Protein AF-A0A916R436-F1 (afdb_monomer_lite)

Sequence (309 aa):
MVKPLFDSDDLGLVVFSPDAARSRLIGSLEREIASLTGCVPVLRRWFCHTPASIEAFYRVSIPNNTPHWHLVSALFNSGPSLAVIWRGEDAISKLGAVKGSSHPAEAKSTSIRSRYWCDNPVMNLIHVSDDRETAINEIGIIQTCAGELEINDQLLECLPEDHTITISRVEHSGVLVFLRVVQYLVESYTNIRLEKIELPESGSAKLSQSIARTKLEEYADAYQDVSACIQLFLEGSSDTISHLESLVPLTAWDKLAVSCGVVARRQWNRSSLWETIESIRSILLAEHQWIFSGSAALQYMVLNVSRMI

Radius of gyration: 21.93 Å; chains: 1; bounding box: 47×61×53 Å

Secondary structure (DSSP, 8-state):
--PPS-SSTTEEEEEE-HHHHHTT-HHHHHHHHHHHH--EEEEEEEE---HHHHHHHTTTTSTTT-TTHHHHHHHHTSS-EEEEEEESTTHHHHHHHHH--SSGGGS-TTSHHHHS---SSSS-SEEE-SSHHHHHHHHHHHHHHH------SPPPPPPPP-TT--TT---S-HHHHHHHHHHHHHHHHH--PPPPPPPPTT--HHHHHHHHHHHHHHHHHH-HHHHHHHHHHHHT-TTHHHHHHHHSPPPHHHHHHHHHHHHHHHHHHHHHHHHHHHHHHHHHHHHTTT--S--HHHHHHHHHHHHH-

Foldseek 3Di:
DFDPDPPDLFKWKKKFFVLCVQLVCQLVVQVLLCVQQVKFWQDKFKWADDLVLQCQLCVVVVVVDPPPVVLLSLRSNVGIMMMTMIGGVNSLVRSVLQQADLALLRGDCNHQQFQAQAHFNRLSGMDIQNDDVSRSSNQVSRCVTGPDTGGDVDTDDRDHGPPVNDPLRNLSALLSLVLVLLQVLCCVVPVDRDDDQDDDPRNGNLRRVVSSLVSLVVCLVVPVVCVVLSVCLLQLHPCNLVVSCVRDPDDSSNSSSNNRSSNSNVVVVVSVVVVVVVVVVVVCCVVPPPDDPDDVVVVVVVVVVVVVD

Structure (mmCIF, N/CA/C/O backbone):
data_AF-A0A916R436-F1
#
_entry.id   AF-A0A916R436-F1
#
loop_
_atom_site.group_PDB
_atom_site.id
_atom_site.type_symbol
_atom_site.label_atom_id
_atom_site.label_alt_id
_atom_site.label_comp_id
_atom_site.label_asym_id
_atom_site.label_entity_id
_atom_site.label_seq_id
_atom_site.pdbx_PDB_ins_code
_atom_site.Cartn_x
_atom_site.Cartn_y
_atom_site.Cartn_z
_atom_site.occupancy
_atom_site.B_iso_or_equiv
_atom_site.auth_seq_id
_atom_site.auth_comp_id
_atom_site.auth_asym_id
_atom_site.auth_atom_id
_atom_site.pdbx_PDB_model_num
ATOM 1 N N . MET A 1 1 ? 22.342 -12.123 -28.598 1.00 35.62 1 MET A N 1
ATOM 2 C CA . MET A 1 1 ? 23.321 -11.160 -28.057 1.00 35.62 1 MET A CA 1
ATOM 3 C C . MET A 1 1 ? 22.562 -10.375 -27.005 1.00 35.62 1 MET A C 1
ATOM 5 O O . MET A 1 1 ? 21.596 -9.724 -27.380 1.00 35.62 1 MET A O 1
ATOM 9 N N . VAL A 1 2 ? 22.875 -10.556 -25.720 1.00 40.47 2 VAL A N 1
ATOM 10 C CA . VAL A 1 2 ? 22.226 -9.807 -24.631 1.00 40.47 2 VAL A CA 1
ATOM 11 C C . VAL A 1 2 ? 22.626 -8.343 -24.819 1.00 40.47 2 VAL A C 1
ATOM 13 O O . VAL A 1 2 ? 23.815 -8.030 -24.770 1.00 40.47 2 VAL A O 1
ATOM 16 N N . LYS A 1 3 ? 21.674 -7.472 -25.168 1.00 49.25 3 LYS A N 1
ATOM 17 C CA . LYS A 1 3 ? 21.934 -6.028 -25.216 1.00 49.25 3 LYS A CA 1
ATOM 18 C C . LYS A 1 3 ? 22.132 -5.526 -23.783 1.00 49.25 3 LYS A C 1
ATOM 20 O O . LYS A 1 3 ? 21.446 -6.035 -22.892 1.00 49.25 3 LYS A O 1
ATOM 25 N N . PRO A 1 4 ? 23.017 -4.546 -23.548 1.00 58.75 4 PRO A N 1
ATOM 26 C CA . PRO A 1 4 ? 23.024 -3.830 -22.285 1.00 58.75 4 PRO A CA 1
ATOM 27 C C . PRO A 1 4 ? 21.605 -3.342 -21.965 1.00 58.75 4 PRO A C 1
ATOM 29 O O . PRO A 1 4 ? 20.895 -2.794 -22.812 1.00 58.75 4 PRO A O 1
ATOM 32 N N . LEU A 1 5 ? 21.161 -3.604 -20.739 1.00 63.66 5 LEU A N 1
ATOM 33 C CA . LEU A 1 5 ? 19.929 -3.036 -20.211 1.00 63.66 5 LEU A CA 1
ATOM 34 C C . LEU A 1 5 ? 20.053 -1.506 -20.238 1.00 63.66 5 LEU A C 1
ATOM 36 O O . LEU A 1 5 ? 21.032 -0.969 -19.731 1.00 63.66 5 LEU A O 1
ATOM 40 N N . PHE A 1 6 ? 19.044 -0.830 -20.799 1.00 68.81 6 PHE A N 1
ATOM 41 C CA . PHE A 1 6 ? 18.972 0.632 -20.927 1.00 68.81 6 PHE A CA 1
ATOM 42 C C . PHE A 1 6 ? 20.085 1.220 -21.807 1.00 68.81 6 PHE A C 1
ATOM 44 O O . PHE A 1 6 ? 20.935 1.957 -21.313 1.00 68.81 6 PHE A O 1
ATOM 51 N N . ASP A 1 7 ? 20.044 0.951 -23.118 1.00 66.00 7 ASP A N 1
ATOM 52 C CA . ASP A 1 7 ? 20.822 1.669 -24.150 1.00 66.00 7 ASP A CA 1
ATOM 53 C C . ASP A 1 7 ? 20.097 2.925 -24.688 1.00 66.00 7 ASP A C 1
ATOM 55 O O . ASP A 1 7 ? 20.732 3.831 -25.234 1.00 66.00 7 ASP A O 1
ATOM 59 N N . SER A 1 8 ? 18.799 3.059 -24.415 1.00 69.62 8 SER A N 1
ATOM 60 C CA . SER A 1 8 ? 17.943 4.194 -24.781 1.00 69.62 8 SER A CA 1
ATOM 61 C C . SER A 1 8 ? 17.001 4.580 -23.634 1.00 69.62 8 SER A C 1
ATOM 63 O O . SER A 1 8 ? 16.829 3.823 -22.679 1.00 69.62 8 SER A O 1
ATOM 65 N N . ASP A 1 9 ? 16.381 5.759 -23.728 1.00 76.06 9 ASP A N 1
ATOM 66 C CA . ASP A 1 9 ? 15.411 6.269 -22.736 1.00 76.06 9 ASP A CA 1
ATOM 67 C C . ASP A 1 9 ? 14.010 5.652 -22.906 1.00 76.06 9 ASP A C 1
ATOM 69 O O . ASP A 1 9 ? 13.006 6.146 -22.390 1.00 76.06 9 ASP A O 1
ATOM 73 N N . ASP A 1 10 ? 13.943 4.549 -23.650 1.00 90.00 10 ASP A N 1
ATOM 74 C CA . ASP A 1 10 ? 12.724 3.812 -23.930 1.00 90.00 10 ASP A CA 1
ATOM 75 C C . ASP A 1 10 ? 12.419 2.741 -22.880 1.00 90.00 10 ASP A C 1
ATOM 77 O O . ASP A 1 10 ? 11.401 2.071 -23.001 1.00 90.00 10 ASP A O 1
ATOM 81 N N . LEU A 1 11 ? 13.284 2.544 -21.881 1.00 93.25 11 LEU A N 1
ATOM 82 C CA . LEU A 1 11 ? 13.091 1.569 -20.811 1.00 93.25 11 LEU A CA 1
ATOM 83 C C . LEU A 1 11 ? 12.857 2.243 -19.460 1.00 93.25 11 LEU A C 1
ATOM 85 O O . LEU A 1 11 ? 13.381 3.318 -19.183 1.00 93.25 11 LEU A O 1
ATOM 89 N N . GLY A 1 12 ? 12.088 1.581 -18.599 1.00 95.12 12 GLY A N 1
ATOM 90 C CA . GLY A 1 12 ? 11.870 1.980 -17.211 1.00 95.12 12 GLY A CA 1
ATOM 91 C C . GLY A 1 12 ? 11.665 0.771 -16.304 1.00 95.12 12 GLY A C 1
ATOM 92 O O . GLY A 1 12 ? 11.183 -0.272 -16.747 1.00 95.12 12 GLY A O 1
ATOM 93 N N . LEU A 1 13 ? 12.037 0.898 -15.031 1.00 96.38 13 LEU A N 1
ATOM 94 C CA . LEU A 1 13 ? 11.812 -0.129 -14.015 1.00 96.38 13 LEU A CA 1
ATOM 95 C C . LEU A 1 13 ? 10.644 0.290 -13.116 1.00 96.38 13 LEU A C 1
ATOM 97 O O . LEU A 1 13 ? 10.632 1.383 -12.550 1.00 96.38 13 LEU A O 1
ATOM 101 N N . VAL A 1 14 ? 9.690 -0.625 -12.951 1.00 98.12 14 VAL A N 1
ATOM 102 C CA . VAL A 1 14 ? 8.675 -0.574 -11.896 1.00 98.12 14 VAL A CA 1
ATOM 103 C C . VAL A 1 14 ? 8.855 -1.799 -11.015 1.00 98.12 14 VAL A C 1
ATOM 105 O O . VAL A 1 14 ? 8.925 -2.923 -11.513 1.00 98.12 14 VAL A O 1
ATOM 108 N N . VAL A 1 15 ? 8.890 -1.599 -9.703 1.00 98.19 15 VAL A N 1
ATOM 109 C CA . VAL A 1 15 ? 8.846 -2.690 -8.727 1.00 98.19 15 VAL A CA 1
ATOM 110 C C . VAL A 1 15 ? 7.495 -2.643 -8.034 1.00 98.19 15 VAL A C 1
ATOM 112 O O . VAL A 1 15 ? 7.171 -1.667 -7.361 1.00 98.19 15 VAL A O 1
ATOM 115 N N . PHE A 1 16 ? 6.705 -3.701 -8.194 1.00 98.38 16 PHE A N 1
ATOM 116 C CA . PHE A 1 16 ? 5.518 -3.914 -7.377 1.00 98.38 16 PHE A CA 1
ATOM 117 C C . PHE A 1 16 ? 5.961 -4.467 -6.027 1.00 98.38 16 PHE A C 1
ATOM 119 O O . PHE A 1 16 ? 6.598 -5.524 -5.954 1.00 98.38 16 PHE A O 1
ATOM 126 N N . SER A 1 17 ? 5.626 -3.734 -4.974 1.00 97.56 17 SER A N 1
ATOM 127 C CA . SER A 1 17 ? 5.981 -4.052 -3.597 1.00 97.56 17 SER A CA 1
ATOM 128 C C . SER A 1 17 ? 5.123 -5.211 -3.047 1.00 97.56 17 SER A C 1
ATOM 130 O O . SER A 1 17 ? 4.064 -5.526 -3.609 1.00 97.56 17 SER A O 1
ATOM 132 N N . PRO A 1 18 ? 5.531 -5.874 -1.944 1.00 98.06 18 PRO A N 1
ATOM 133 C CA . PRO A 1 18 ? 4.808 -7.038 -1.413 1.00 98.06 18 PRO A CA 1
ATOM 134 C C . PRO A 1 18 ? 3.343 -6.765 -1.037 1.00 98.06 18 PRO A C 1
ATOM 136 O O . PRO A 1 18 ? 2.492 -7.651 -1.121 1.00 98.06 18 PRO A O 1
ATOM 139 N N . ASP A 1 19 ? 3.016 -5.529 -0.669 1.00 97.50 19 ASP A N 1
ATOM 140 C CA . ASP A 1 19 ? 1.662 -5.054 -0.381 1.00 97.50 19 ASP A CA 1
ATOM 141 C C . ASP A 1 19 ? 0.755 -5.027 -1.625 1.00 97.50 19 ASP A C 1
ATOM 143 O O . ASP A 1 19 ? -0.437 -5.341 -1.511 1.00 97.50 19 ASP A O 1
ATOM 147 N N . ALA A 1 20 ? 1.305 -4.776 -2.820 1.00 96.31 20 ALA A N 1
ATOM 148 C CA . ALA A 1 20 ? 0.571 -4.905 -4.081 1.00 96.31 20 ALA A CA 1
ATOM 149 C C . ALA A 1 20 ? 0.226 -6.367 -4.390 1.00 96.31 20 ALA A C 1
ATOM 151 O O . ALA A 1 20 ? -0.907 -6.667 -4.778 1.00 96.31 20 ALA A O 1
ATOM 152 N N . ALA A 1 21 ? 1.171 -7.287 -4.162 1.00 94.12 21 ALA A N 1
ATOM 153 C CA . ALA A 1 21 ? 0.938 -8.723 -4.309 1.00 94.12 21 ALA A CA 1
ATOM 154 C C . ALA A 1 21 ? -0.101 -9.227 -3.297 1.00 94.12 21 ALA A C 1
ATOM 156 O O . ALA A 1 21 ? -1.042 -9.935 -3.661 1.00 94.12 21 ALA A O 1
ATOM 157 N N . ARG A 1 22 ? 0.020 -8.817 -2.028 1.00 93.81 22 ARG A N 1
ATOM 158 C CA . ARG A 1 22 ? -0.896 -9.227 -0.956 1.00 93.81 22 ARG A CA 1
ATOM 159 C C . ARG A 1 22 ? -2.312 -8.693 -1.156 1.00 93.81 22 ARG A C 1
ATOM 161 O O . ARG A 1 22 ? -3.271 -9.419 -0.900 1.00 93.81 22 ARG A O 1
ATOM 168 N N . SER A 1 23 ? -2.435 -7.467 -1.662 1.00 93.38 23 SER A N 1
ATOM 169 C CA . SER A 1 23 ? -3.719 -6.878 -2.063 1.00 93.38 23 SER A CA 1
ATOM 170 C C . SER A 1 23 ? -4.233 -7.427 -3.400 1.00 93.38 23 SER A C 1
ATOM 172 O O . SER A 1 23 ? -5.329 -7.069 -3.813 1.00 93.38 23 SER A O 1
ATOM 174 N N . ARG A 1 24 ? -3.459 -8.294 -4.075 1.00 92.44 24 ARG A N 1
ATOM 175 C CA . ARG A 1 24 ? -3.751 -8.888 -5.392 1.00 92.44 24 ARG A CA 1
ATOM 176 C C . ARG A 1 24 ? -3.925 -7.866 -6.523 1.00 92.44 24 ARG A C 1
ATOM 178 O O . ARG A 1 24 ? -4.490 -8.172 -7.565 1.00 92.44 24 ARG A O 1
ATOM 185 N N . LEU A 1 25 ? -3.377 -6.665 -6.359 1.00 94.00 25 LEU A N 1
ATOM 186 C CA . LEU A 1 25 ? -3.599 -5.541 -7.271 1.00 94.00 25 LEU A CA 1
ATOM 187 C C . LEU A 1 25 ? -2.664 -5.523 -8.486 1.00 94.00 25 LEU A C 1
ATOM 189 O O . LEU A 1 25 ? -2.863 -4.696 -9.367 1.00 94.00 25 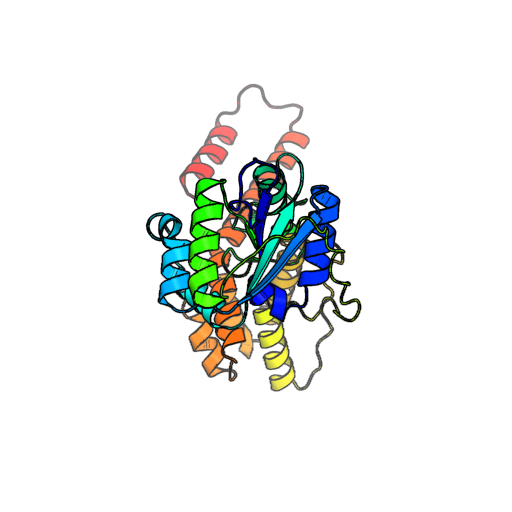LEU A O 1
ATOM 193 N N . ILE A 1 26 ? -1.666 -6.410 -8.569 1.00 95.62 26 ILE A N 1
ATOM 194 C CA . ILE A 1 26 ? -0.628 -6.361 -9.618 1.00 95.62 26 ILE A CA 1
ATOM 195 C C . ILE A 1 26 ? -1.226 -6.298 -11.026 1.00 95.62 26 ILE A C 1
ATOM 197 O O . ILE A 1 26 ? -0.837 -5.432 -11.799 1.00 95.62 26 ILE A O 1
ATOM 201 N N . GLY A 1 27 ? -2.189 -7.164 -11.354 1.00 95.44 27 GLY A N 1
ATOM 202 C CA . GLY A 1 27 ? -2.796 -7.168 -12.685 1.00 95.44 27 GLY A CA 1
ATOM 203 C C . GLY A 1 27 ? -3.538 -5.869 -13.007 1.00 95.44 27 GLY A C 1
ATOM 204 O O . GLY A 1 27 ? -3.383 -5.321 -14.096 1.00 95.44 27 GLY A O 1
ATOM 205 N N . SER A 1 28 ? -4.325 -5.350 -12.061 1.00 93.69 28 SER A N 1
ATOM 206 C CA . SER A 1 28 ? -5.051 -4.083 -12.226 1.00 93.69 28 SER A CA 1
ATOM 207 C C . SER A 1 28 ? -4.098 -2.894 -12.351 1.00 93.69 28 SER A C 1
ATOM 209 O O . SER A 1 28 ? -4.272 -2.059 -13.232 1.00 93.69 28 SER A O 1
ATOM 211 N N . LEU A 1 29 ? -3.061 -2.844 -11.514 1.00 95.81 29 LEU A N 1
ATOM 212 C CA . LEU A 1 29 ? -2.046 -1.794 -11.545 1.00 95.81 29 LEU A CA 1
ATOM 213 C C . LEU A 1 29 ? -1.244 -1.824 -12.845 1.00 95.81 29 LEU A C 1
ATOM 215 O O . LEU A 1 29 ? -0.995 -0.780 -13.433 1.00 95.81 29 LEU A O 1
ATOM 219 N N . GLU A 1 30 ? -0.847 -3.007 -13.310 1.00 97.31 30 GLU A N 1
ATOM 220 C CA . GLU A 1 30 ? -0.097 -3.156 -14.552 1.00 97.31 30 GLU A CA 1
ATOM 221 C C . GLU A 1 30 ? -0.913 -2.672 -15.758 1.00 97.31 30 GLU A C 1
ATOM 223 O O . GLU A 1 30 ? -0.412 -1.890 -16.564 1.00 97.31 30 GLU A O 1
ATOM 228 N N . ARG A 1 31 ? -2.195 -3.045 -15.847 1.00 96.19 31 ARG A N 1
ATOM 229 C CA . ARG A 1 31 ? -3.079 -2.537 -16.907 1.00 96.19 31 ARG A CA 1
ATOM 230 C C . ARG A 1 31 ? -3.276 -1.029 -16.841 1.00 96.19 31 ARG A C 1
ATOM 232 O O . ARG A 1 31 ? -3.232 -0.373 -17.877 1.00 96.19 31 ARG A O 1
ATOM 239 N N . GLU A 1 32 ? -3.473 -0.484 -15.646 1.00 95.38 32 GLU A N 1
ATOM 240 C CA . GLU A 1 32 ? -3.635 0.955 -15.457 1.00 95.38 32 GLU A CA 1
ATOM 241 C C . GLU A 1 32 ? -2.360 1.714 -15.854 1.00 95.38 32 GLU A C 1
ATOM 243 O O . GLU A 1 32 ? -2.430 2.684 -16.606 1.00 95.38 32 GLU A O 1
ATOM 248 N N . ILE A 1 33 ? -1.181 1.236 -15.442 1.00 97.56 33 ILE A N 1
ATOM 249 C CA . ILE A 1 33 ? 0.109 1.811 -15.849 1.00 97.56 33 ILE A CA 1
ATOM 250 C C . ILE A 1 33 ? 0.252 1.774 -17.373 1.00 97.56 33 ILE A C 1
ATOM 252 O O . ILE A 1 33 ? 0.567 2.804 -17.975 1.00 97.56 33 ILE A O 1
ATOM 256 N N . ALA A 1 34 ? -0.017 0.631 -18.009 1.00 97.44 34 ALA A N 1
ATOM 257 C CA . ALA A 1 34 ? 0.049 0.503 -19.463 1.00 97.44 34 ALA A CA 1
ATOM 258 C C . ALA A 1 34 ? -0.918 1.472 -20.164 1.00 97.44 34 ALA A C 1
ATOM 260 O O . ALA A 1 34 ? -0.527 2.175 -21.094 1.00 97.44 34 ALA A O 1
ATOM 261 N N . SER A 1 35 ? -2.157 1.571 -19.675 1.00 96.38 35 SER A N 1
ATOM 262 C CA . SER A 1 35 ? -3.185 2.457 -20.230 1.00 96.38 35 SER A CA 1
ATOM 263 C C . SER A 1 35 ? -2.829 3.940 -20.097 1.00 96.38 35 SER A C 1
ATOM 265 O O . SER A 1 35 ? -3.092 4.711 -21.016 1.00 96.38 35 SER A O 1
ATOM 267 N N . LEU A 1 36 ? -2.257 4.359 -18.965 1.00 95.69 36 LEU A N 1
ATOM 268 C CA . LEU A 1 36 ? -1.928 5.765 -18.706 1.00 95.69 36 LEU A CA 1
ATOM 269 C C . LEU A 1 36 ? -0.639 6.218 -19.400 1.00 95.69 36 LEU A C 1
ATOM 271 O O . LEU A 1 36 ? -0.492 7.401 -19.705 1.00 95.69 36 LEU A O 1
ATOM 275 N N . THR A 1 37 ? 0.308 5.303 -19.617 1.00 96.81 37 THR A N 1
ATOM 276 C CA . THR A 1 37 ? 1.644 5.640 -20.141 1.00 96.81 37 THR A CA 1
ATOM 277 C C . THR A 1 37 ? 1.850 5.258 -21.603 1.00 96.81 37 THR A C 1
ATOM 279 O O . THR A 1 37 ? 2.743 5.804 -22.251 1.00 96.81 37 THR A O 1
ATOM 282 N N . GLY A 1 38 ? 1.079 4.298 -22.121 1.00 96.62 38 GLY A N 1
ATOM 283 C CA . GLY A 1 38 ? 1.362 3.625 -23.389 1.00 96.62 38 GLY A CA 1
ATOM 284 C C . GLY A 1 38 ? 2.592 2.708 -23.343 1.00 96.62 38 GLY A C 1
ATOM 285 O O . GLY A 1 38 ? 2.972 2.161 -24.377 1.00 96.62 38 GLY A O 1
ATOM 286 N N . CYS A 1 39 ? 3.230 2.542 -22.178 1.00 96.62 39 CYS A N 1
ATOM 287 C CA . CYS A 1 39 ? 4.347 1.621 -22.013 1.00 96.62 39 CYS A CA 1
ATOM 288 C C . CYS A 1 39 ? 3.845 0.176 -21.957 1.00 96.62 39 CYS A C 1
ATOM 290 O O . CYS A 1 39 ? 2.745 -0.108 -21.483 1.00 96.62 39 CYS A O 1
ATOM 292 N N . VAL A 1 40 ? 4.693 -0.750 -22.391 1.00 96.44 40 VAL A N 1
ATOM 293 C CA . VAL A 1 40 ? 4.409 -2.186 -22.420 1.00 96.44 40 VAL A CA 1
ATOM 294 C C . VAL A 1 40 ? 5.453 -2.954 -21.610 1.00 96.44 40 VAL A C 1
ATOM 296 O O . VAL A 1 40 ? 6.640 -2.634 -21.687 1.00 96.44 40 VAL A O 1
ATOM 299 N N . PRO A 1 41 ? 5.061 -3.965 -20.824 1.00 96.44 41 PRO A N 1
ATOM 300 C CA . PRO A 1 41 ? 6.018 -4.778 -20.090 1.00 96.44 41 PRO A CA 1
ATOM 301 C C . PRO A 1 41 ? 6.830 -5.643 -21.063 1.00 96.44 41 PRO A C 1
ATOM 303 O O . PRO A 1 41 ? 6.285 -6.223 -21.998 1.00 96.44 41 PRO A O 1
ATOM 306 N N . VAL A 1 42 ? 8.140 -5.741 -20.842 1.00 95.19 42 VAL A N 1
ATOM 307 C CA . VAL A 1 42 ? 9.071 -6.560 -21.650 1.00 95.19 42 VAL A CA 1
ATOM 308 C C . VAL A 1 42 ? 9.812 -7.605 -20.821 1.00 95.19 42 VAL A C 1
ATOM 310 O O . VAL A 1 42 ? 10.374 -8.549 -21.360 1.00 95.19 42 VAL A O 1
ATOM 313 N N . LEU A 1 43 ? 9.794 -7.476 -19.493 1.00 94.62 43 LEU A N 1
ATOM 314 C CA . LEU A 1 43 ? 10.324 -8.480 -18.579 1.00 94.62 43 LEU A CA 1
ATOM 315 C C . LEU A 1 43 ? 9.549 -8.446 -17.268 1.00 94.62 43 LEU A C 1
ATOM 317 O O . LEU A 1 43 ? 9.215 -7.372 -16.774 1.00 94.62 43 LEU A O 1
ATOM 321 N N . ARG A 1 44 ? 9.321 -9.623 -16.681 1.00 95.81 44 ARG A N 1
ATOM 322 C CA . ARG A 1 44 ? 8.788 -9.788 -15.325 1.00 95.81 44 ARG A CA 1
ATOM 323 C C . ARG A 1 44 ? 9.665 -10.749 -14.537 1.00 95.81 44 ARG A C 1
ATOM 325 O O . ARG A 1 44 ? 9.955 -11.845 -15.016 1.00 95.81 44 ARG A O 1
ATOM 332 N N . ARG A 1 45 ? 10.040 -10.378 -13.315 1.00 96.94 45 ARG A N 1
ATOM 333 C CA . ARG A 1 45 ? 10.799 -11.250 -12.414 1.00 96.94 45 ARG A CA 1
ATOM 334 C C . ARG A 1 45 ? 10.333 -11.095 -10.972 1.00 96.94 45 ARG A C 1
ATOM 336 O O . ARG A 1 45 ? 10.451 -10.026 -10.381 1.00 96.94 45 ARG A O 1
ATOM 343 N N . TRP A 1 46 ? 9.842 -12.193 -10.406 1.00 98.00 46 TRP A N 1
ATOM 344 C CA . TRP A 1 46 ? 9.610 -12.310 -8.970 1.00 98.00 46 TRP A CA 1
ATOM 345 C C . TRP A 1 46 ? 10.928 -12.472 -8.226 1.00 98.00 46 TRP A C 1
ATOM 347 O O . TRP A 1 46 ? 11.799 -13.224 -8.668 1.00 98.00 46 TRP A O 1
ATOM 357 N N . PHE A 1 47 ? 11.055 -11.796 -7.091 1.00 97.81 47 PHE A N 1
ATOM 358 C CA . PHE A 1 47 ? 12.229 -11.887 -6.235 1.00 97.81 47 PHE A CA 1
ATOM 359 C C . PHE A 1 47 ? 11.881 -11.524 -4.790 1.00 97.81 47 PHE A C 1
ATOM 361 O O . PHE A 1 47 ? 10.865 -10.885 -4.527 1.00 97.81 47 PHE A O 1
ATOM 368 N N . CYS A 1 48 ? 12.736 -11.919 -3.852 1.00 97.56 48 CYS A N 1
ATOM 369 C CA . CYS A 1 48 ? 12.663 -11.473 -2.464 1.00 97.56 48 CYS A CA 1
ATOM 370 C C . CYS A 1 48 ? 13.922 -10.676 -2.155 1.00 97.56 48 CYS A C 1
ATOM 372 O O . CYS A 1 48 ? 15.023 -11.122 -2.480 1.00 97.56 48 CYS A O 1
ATOM 374 N N . HIS A 1 49 ? 13.775 -9.524 -1.509 1.00 96.31 49 HIS A N 1
ATOM 375 C CA . HIS A 1 49 ? 14.939 -8.816 -1.003 1.00 96.31 49 HIS A CA 1
ATOM 376 C C . HIS A 1 49 ? 15.581 -9.592 0.152 1.00 96.31 49 HIS A C 1
ATOM 378 O O . HIS A 1 49 ? 14.907 -10.135 1.024 1.00 96.31 49 HIS A O 1
ATOM 384 N N . THR A 1 50 ? 16.910 -9.592 0.187 1.00 94.00 50 THR A N 1
ATOM 385 C CA . THR A 1 50 ? 17.667 -9.778 1.430 1.00 94.00 50 THR A CA 1
ATOM 386 C C . THR A 1 50 ? 17.774 -8.445 2.183 1.00 94.00 50 THR A C 1
ATOM 388 O O . THR A 1 50 ? 17.696 -7.391 1.536 1.00 94.00 50 THR A O 1
ATOM 391 N N . PRO A 1 51 ? 18.060 -8.446 3.502 1.00 90.50 51 PRO A N 1
ATOM 392 C CA . PRO A 1 51 ? 18.317 -7.216 4.256 1.00 90.50 51 PRO A CA 1
ATOM 393 C C . PRO A 1 51 ? 19.382 -6.313 3.613 1.00 90.50 51 PRO A C 1
ATOM 395 O O . PRO A 1 51 ? 19.184 -5.108 3.497 1.00 90.50 51 PRO A O 1
ATOM 398 N N . ALA A 1 52 ? 20.471 -6.900 3.107 1.00 92.12 52 ALA A N 1
ATOM 399 C CA . ALA A 1 52 ? 21.526 -6.152 2.425 1.00 92.12 52 ALA A CA 1
ATOM 400 C C . ALA A 1 52 ? 21.052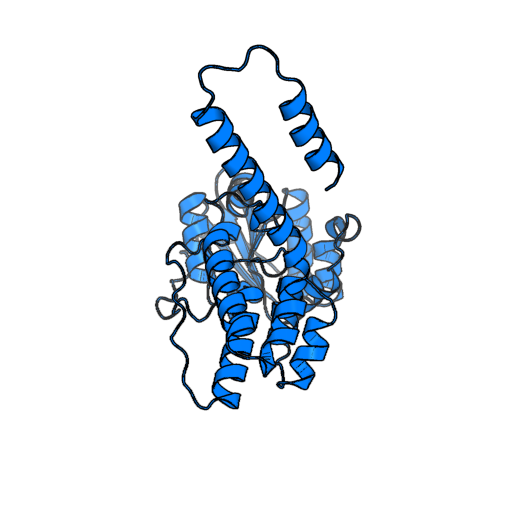 -5.555 1.089 1.00 92.12 52 ALA A C 1
ATOM 402 O O . ALA A 1 52 ? 21.399 -4.423 0.753 1.00 92.12 52 ALA A O 1
ATOM 403 N N . SER A 1 53 ? 20.241 -6.296 0.327 1.00 94.81 53 SER A N 1
ATOM 404 C CA . SER A 1 53 ? 19.736 -5.810 -0.960 1.00 94.81 53 SER A CA 1
ATOM 405 C C . SER A 1 53 ? 18.741 -4.662 -0.801 1.00 94.81 53 SER A C 1
ATOM 407 O O . SER A 1 53 ? 18.803 -3.723 -1.584 1.00 94.81 53 SER A O 1
ATOM 409 N N . ILE A 1 54 ? 17.854 -4.693 0.204 1.00 94.06 54 ILE A N 1
ATOM 410 C CA . ILE A 1 54 ? 16.875 -3.615 0.390 1.00 94.06 54 ILE A CA 1
ATOM 411 C C . ILE A 1 54 ? 17.556 -2.332 0.867 1.00 94.06 54 ILE A C 1
ATOM 413 O O . ILE A 1 54 ? 17.242 -1.248 0.382 1.00 94.06 54 ILE A O 1
ATOM 417 N N . GLU A 1 55 ? 18.548 -2.452 1.751 1.00 91.81 55 GLU A N 1
ATOM 418 C CA . GLU A 1 55 ? 19.372 -1.321 2.178 1.00 91.81 55 GLU A CA 1
ATOM 419 C C . GLU A 1 55 ? 20.167 -0.728 1.011 1.00 91.81 55 GLU A C 1
ATOM 421 O O . GLU A 1 55 ? 20.249 0.491 0.873 1.00 91.81 55 GLU A O 1
ATOM 426 N N . ALA A 1 56 ? 20.715 -1.571 0.130 1.00 92.56 56 ALA A N 1
ATOM 427 C CA . ALA A 1 56 ? 21.356 -1.102 -1.092 1.00 92.56 56 ALA A CA 1
ATOM 428 C C . ALA A 1 56 ? 20.363 -0.384 -2.019 1.00 92.56 56 ALA A C 1
ATOM 430 O O . ALA A 1 56 ? 20.694 0.685 -2.526 1.00 92.56 56 ALA A O 1
ATOM 431 N N . PHE A 1 57 ? 19.158 -0.937 -2.191 1.00 91.56 57 PHE A N 1
ATOM 432 C CA . PHE A 1 57 ? 18.117 -0.404 -3.074 1.00 91.56 57 PHE A CA 1
ATOM 433 C C . PHE A 1 57 ? 17.667 1.001 -2.658 1.00 91.56 57 PHE A C 1
ATOM 435 O O . PHE A 1 57 ? 17.529 1.883 -3.495 1.00 91.56 57 PHE A O 1
ATOM 442 N N . TYR A 1 58 ? 17.524 1.246 -1.353 1.00 87.56 58 TYR A N 1
ATOM 443 C CA . TYR A 1 58 ? 17.099 2.544 -0.815 1.00 87.56 58 TYR A CA 1
ATOM 444 C C . TYR A 1 58 ? 18.253 3.423 -0.316 1.00 87.56 58 TYR A C 1
ATOM 446 O O . TYR A 1 58 ? 18.008 4.456 0.308 1.00 87.56 58 TYR A O 1
ATOM 454 N N . ARG A 1 59 ? 19.515 3.065 -0.588 1.00 84.69 59 ARG A N 1
ATOM 455 C CA . ARG A 1 59 ? 20.700 3.736 -0.021 1.00 84.69 59 ARG A CA 1
ATOM 456 C C . ARG A 1 59 ? 20.707 5.247 -0.220 1.00 84.69 59 ARG A C 1
ATOM 458 O O . ARG A 1 59 ? 21.116 5.971 0.679 1.00 84.69 59 ARG A O 1
ATOM 465 N N . VAL A 1 60 ? 20.257 5.717 -1.380 1.00 75.00 60 VAL A N 1
ATOM 466 C CA . VAL A 1 60 ? 20.196 7.150 -1.707 1.00 75.00 60 VAL A CA 1
ATOM 467 C C . VAL A 1 60 ? 19.063 7.854 -0.945 1.00 75.00 60 VAL A C 1
ATOM 469 O O . VAL A 1 60 ? 19.192 9.018 -0.574 1.00 75.00 60 VAL A O 1
ATOM 472 N N . SER A 1 61 ? 17.972 7.146 -0.647 1.00 69.62 61 SER A N 1
ATOM 473 C CA . SER A 1 61 ? 16.797 7.678 0.057 1.00 69.62 61 SER A CA 1
ATOM 474 C C . SER A 1 61 ? 16.908 7.608 1.588 1.00 69.62 61 SER A C 1
ATOM 476 O O . SER A 1 61 ? 16.245 8.379 2.281 1.00 69.62 61 SER A O 1
ATOM 478 N N . ILE A 1 62 ? 17.751 6.723 2.137 1.00 68.31 62 ILE A N 1
ATOM 479 C CA . ILE A 1 62 ? 17.932 6.546 3.592 1.00 68.31 62 ILE A CA 1
ATOM 480 C C . ILE A 1 62 ? 18.421 7.835 4.299 1.00 68.31 62 ILE A C 1
ATOM 482 O O . ILE A 1 62 ? 17.812 8.202 5.308 1.00 68.31 62 ILE A O 1
ATOM 486 N N . PRO A 1 63 ? 19.449 8.567 3.808 1.00 56.19 63 PRO A N 1
ATOM 487 C CA . PRO A 1 63 ? 19.953 9.779 4.465 1.00 56.19 63 PRO A CA 1
ATOM 488 C C . PRO A 1 63 ? 18.961 10.950 4.456 1.00 56.19 63 PRO A C 1
ATOM 490 O O . PRO A 1 63 ? 18.984 11.787 5.355 1.00 56.19 63 PRO A O 1
ATOM 493 N N . ASN A 1 64 ? 18.065 10.998 3.467 1.00 52.06 64 ASN A N 1
ATOM 494 C CA . ASN A 1 64 ? 17.152 12.116 3.225 1.00 52.06 64 ASN A CA 1
ATOM 495 C C . ASN A 1 64 ? 15.814 11.972 3.963 1.00 52.06 64 ASN A C 1
ATOM 497 O O . ASN A 1 64 ? 14.769 12.290 3.404 1.00 52.06 64 ASN A O 1
ATOM 501 N N . ASN A 1 65 ? 15.846 11.583 5.243 1.00 45.41 65 ASN A N 1
ATOM 502 C CA . ASN A 1 65 ? 14.692 11.710 6.140 1.00 45.41 65 ASN A CA 1
ATOM 503 C C . ASN A 1 65 ? 13.596 10.647 5.919 1.00 45.41 65 ASN A C 1
ATOM 505 O O . ASN A 1 65 ? 12.432 10.982 5.713 1.00 45.41 65 ASN A O 1
ATOM 509 N N . THR A 1 66 ? 13.937 9.355 6.024 1.00 58.59 66 THR A N 1
ATOM 510 C CA . THR A 1 66 ? 12.913 8.307 6.197 1.00 58.59 66 THR A CA 1
ATOM 511 C C . THR A 1 66 ? 12.772 7.976 7.692 1.00 58.59 66 THR A C 1
ATOM 513 O O . THR A 1 66 ? 13.356 6.988 8.143 1.00 58.59 66 THR A O 1
ATOM 516 N N . PRO A 1 67 ? 11.995 8.738 8.498 1.00 65.31 67 PRO A N 1
ATOM 517 C CA . PRO A 1 67 ? 11.752 8.420 9.915 1.00 65.31 67 PRO A CA 1
ATOM 518 C C . PRO A 1 67 ? 11.127 7.027 10.132 1.00 65.31 67 PRO A C 1
ATOM 520 O O . PRO A 1 67 ? 11.013 6.552 11.261 1.00 65.31 67 PRO A O 1
ATOM 523 N N . HIS A 1 68 ? 10.757 6.341 9.047 1.00 81.25 68 HIS A N 1
ATOM 524 C CA . HIS A 1 68 ? 10.090 5.047 9.035 1.00 81.25 68 HIS A CA 1
ATOM 525 C C . HIS A 1 68 ? 10.839 3.979 8.214 1.00 81.25 68 HIS A C 1
ATOM 527 O O . HIS A 1 68 ? 10.213 3.031 7.748 1.00 81.25 68 HIS A O 1
ATOM 533 N N . TRP A 1 69 ? 12.169 4.089 8.040 1.00 88.38 69 TRP A N 1
ATOM 534 C CA . TRP A 1 69 ? 12.976 3.092 7.303 1.00 88.38 69 TRP A CA 1
ATOM 535 C C . TRP A 1 69 ? 12.744 1.653 7.786 1.00 88.38 69 TRP A C 1
ATOM 537 O O . TRP A 1 69 ? 12.639 0.730 6.985 1.00 88.38 69 TRP A O 1
ATOM 547 N N . HIS A 1 70 ? 12.594 1.463 9.097 1.00 91.06 70 HIS A N 1
ATOM 548 C CA . HIS A 1 70 ? 12.291 0.157 9.678 1.00 91.06 70 HIS A CA 1
ATOM 549 C C . HIS A 1 70 ?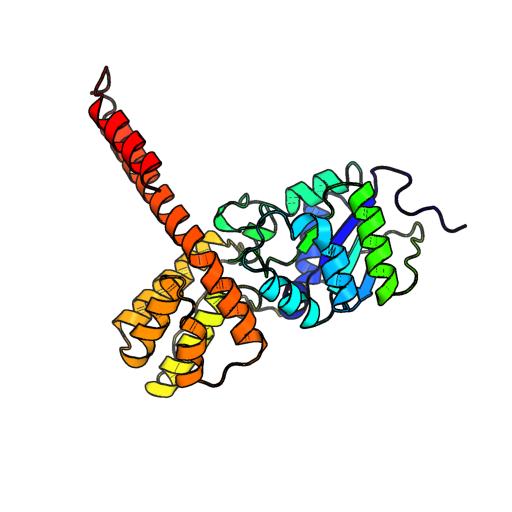 10.978 -0.445 9.138 1.00 91.06 70 HIS A C 1
ATOM 551 O O . HIS A 1 70 ? 10.917 -1.655 8.943 1.00 91.06 70 HIS A O 1
ATOM 557 N N . LEU A 1 71 ? 9.961 0.375 8.834 1.00 94.75 71 LEU A N 1
ATOM 558 C CA . LEU A 1 71 ? 8.711 -0.083 8.214 1.00 94.75 71 LEU A CA 1
ATOM 559 C C . LEU A 1 71 ? 8.911 -0.445 6.740 1.00 94.75 71 LEU A C 1
ATOM 561 O O . LEU A 1 71 ? 8.370 -1.448 6.287 1.00 94.75 71 LEU A O 1
ATOM 565 N N . VAL A 1 72 ? 9.718 0.328 6.005 1.00 93.75 72 VAL A N 1
ATOM 566 C CA . VAL A 1 72 ? 10.075 0.017 4.608 1.00 93.75 72 VAL A CA 1
ATOM 567 C C . VAL A 1 72 ? 10.816 -1.318 4.544 1.00 93.75 72 VAL A C 1
ATOM 569 O O . VAL A 1 72 ? 10.415 -2.221 3.814 1.00 93.75 72 VAL A O 1
ATOM 572 N N . SER A 1 73 ? 11.846 -1.487 5.372 1.00 93.56 73 SER A N 1
ATOM 573 C CA . SER A 1 73 ? 12.586 -2.746 5.472 1.00 93.56 73 SER A CA 1
ATOM 574 C C . SER A 1 73 ? 11.673 -3.910 5.876 1.00 93.56 73 SER A C 1
ATOM 576 O O . SER A 1 73 ? 11.739 -4.982 5.276 1.00 93.56 73 SER A O 1
ATOM 578 N N . ALA A 1 74 ? 10.763 -3.712 6.835 1.00 95.44 74 ALA A N 1
ATOM 579 C CA . ALA A 1 74 ? 9.797 -4.739 7.225 1.00 95.44 74 ALA A CA 1
ATOM 580 C C . ALA A 1 74 ? 8.831 -5.115 6.085 1.00 95.44 74 ALA A C 1
ATOM 582 O O . ALA A 1 74 ? 8.558 -6.300 5.897 1.00 95.44 74 ALA A O 1
ATOM 583 N N . LEU A 1 75 ? 8.365 -4.144 5.290 1.00 97.06 75 LEU A N 1
ATOM 584 C CA . LEU A 1 75 ? 7.531 -4.395 4.112 1.00 97.06 75 LEU A CA 1
ATOM 585 C C . LEU A 1 75 ? 8.262 -5.268 3.093 1.00 97.06 75 LEU A C 1
ATOM 587 O O . LEU A 1 75 ? 7.745 -6.312 2.710 1.00 97.06 75 LEU A O 1
ATOM 591 N N . PHE A 1 76 ? 9.474 -4.903 2.687 1.00 96.00 76 PHE A N 1
ATOM 592 C CA . PHE A 1 76 ? 10.201 -5.665 1.667 1.00 96.00 76 PHE A CA 1
ATOM 593 C C . PHE A 1 76 ? 10.752 -7.012 2.160 1.00 96.00 76 PHE A C 1
ATOM 595 O O . PHE A 1 76 ? 11.048 -7.878 1.342 1.00 96.00 76 PHE A O 1
ATOM 602 N N . ASN A 1 77 ? 10.821 -7.229 3.478 1.00 93.38 77 ASN A N 1
ATOM 603 C CA . ASN A 1 77 ? 11.095 -8.541 4.077 1.00 93.38 77 ASN A CA 1
ATOM 604 C C . ASN A 1 77 ? 9.828 -9.398 4.282 1.00 93.38 77 ASN A C 1
ATOM 606 O O . ASN A 1 77 ? 9.933 -10.567 4.649 1.00 93.38 77 ASN A O 1
ATOM 610 N N . SER A 1 78 ? 8.627 -8.848 4.074 1.00 95.19 78 SER A N 1
ATOM 611 C CA . SER A 1 78 ? 7.364 -9.549 4.357 1.00 95.19 78 SER A CA 1
ATOM 612 C C . SER A 1 78 ? 6.927 -10.538 3.270 1.00 95.19 78 SER A C 1
ATOM 614 O O . SER A 1 78 ? 6.032 -11.354 3.505 1.00 95.19 78 SER A O 1
ATOM 616 N N . GLY A 1 79 ? 7.526 -10.469 2.080 1.00 95.00 79 GLY A N 1
ATOM 617 C CA . GLY A 1 79 ? 7.134 -11.289 0.942 1.00 95.00 79 GLY A CA 1
ATOM 618 C C . GLY A 1 79 ? 7.840 -10.898 -0.356 1.00 95.00 79 GLY A C 1
ATOM 619 O O . GLY A 1 79 ? 8.728 -10.045 -0.346 1.00 95.00 79 GLY A O 1
ATOM 620 N N . PRO A 1 80 ? 7.463 -11.536 -1.475 1.00 97.12 80 PRO A N 1
ATOM 621 C CA . PRO A 1 80 ? 8.088 -11.294 -2.764 1.00 97.12 80 PRO A CA 1
ATOM 622 C C . PRO A 1 80 ? 7.626 -9.973 -3.391 1.00 97.12 80 PRO A C 1
ATOM 624 O O . PRO A 1 80 ? 6.456 -9.596 -3.300 1.00 97.12 80 PRO A O 1
ATOM 627 N N . SER A 1 81 ? 8.548 -9.334 -4.102 1.00 98.31 81 SER A N 1
ATOM 628 C CA . SER A 1 81 ? 8.304 -8.213 -5.007 1.00 98.31 81 SER A CA 1
ATOM 629 C C . SER A 1 81 ? 8.317 -8.697 -6.457 1.00 98.31 81 SER A C 1
ATOM 631 O O . SER A 1 81 ? 8.940 -9.712 -6.786 1.00 98.31 81 SER A O 1
ATOM 633 N N . LEU A 1 82 ? 7.669 -7.947 -7.348 1.00 98.44 82 LEU A N 1
ATOM 634 C CA . LEU A 1 82 ? 7.720 -8.191 -8.789 1.00 98.44 82 LEU A CA 1
ATOM 635 C C . LEU A 1 82 ? 8.430 -7.026 -9.478 1.00 98.44 82 LEU A C 1
ATOM 637 O O . LEU A 1 82 ? 7.897 -5.921 -9.537 1.00 98.44 82 LEU A O 1
ATOM 641 N N . ALA A 1 83 ? 9.617 -7.283 -10.024 1.00 97.94 83 ALA A N 1
ATOM 642 C CA . ALA A 1 83 ? 10.289 -6.350 -10.917 1.00 97.94 83 ALA A CA 1
ATOM 643 C C . ALA A 1 83 ? 9.694 -6.476 -12.322 1.00 97.94 83 ALA A C 1
ATOM 645 O O . ALA A 1 83 ? 9.599 -7.584 -12.864 1.00 97.94 83 ALA A O 1
ATOM 646 N N . VAL A 1 84 ? 9.313 -5.345 -12.909 1.00 97.69 84 VAL A N 1
ATOM 647 C CA . VAL A 1 84 ? 8.830 -5.259 -14.285 1.00 97.69 84 VAL A CA 1
ATOM 648 C C . VAL A 1 84 ? 9.636 -4.211 -15.028 1.00 97.69 84 VAL A C 1
ATOM 650 O O . VAL A 1 84 ? 9.694 -3.052 -14.614 1.00 97.69 84 VAL A O 1
ATOM 653 N N . ILE A 1 85 ? 10.246 -4.630 -16.134 1.00 96.00 85 ILE A N 1
ATOM 654 C CA . ILE A 1 85 ? 10.859 -3.700 -17.077 1.00 96.00 85 ILE A CA 1
ATOM 655 C C . ILE A 1 85 ? 9.817 -3.343 -18.122 1.00 96.00 85 ILE A C 1
ATOM 657 O O . ILE A 1 85 ? 9.194 -4.222 -18.721 1.00 96.00 85 ILE A O 1
ATOM 661 N N . TRP A 1 86 ? 9.643 -2.048 -18.322 1.00 96.38 86 TRP A N 1
ATOM 662 C CA . TRP A 1 86 ? 8.687 -1.441 -19.230 1.00 96.38 86 TRP A CA 1
ATOM 663 C C . TRP A 1 86 ? 9.415 -0.833 -20.412 1.00 96.38 86 TRP A C 1
ATOM 665 O O . TRP A 1 86 ? 10.499 -0.283 -20.231 1.00 96.38 86 TRP A O 1
ATOM 675 N N . ARG A 1 87 ? 8.801 -0.900 -21.593 1.00 94.75 87 ARG A N 1
ATOM 676 C CA . ARG A 1 87 ? 9.269 -0.242 -22.808 1.00 94.75 87 ARG A CA 1
ATOM 677 C C . ARG A 1 87 ? 8.243 0.762 -23.325 1.00 94.75 87 ARG A C 1
ATOM 679 O O . ARG A 1 87 ? 7.064 0.432 -23.424 1.00 94.75 87 ARG A O 1
ATOM 686 N N . GLY A 1 88 ? 8.687 1.955 -23.693 1.00 94.12 88 GLY A N 1
ATOM 687 C CA . GLY A 1 88 ? 7.873 3.011 -24.290 1.00 94.12 88 GLY A CA 1
ATOM 688 C C . GLY A 1 88 ? 8.648 4.322 -24.398 1.00 94.12 88 GLY A C 1
ATOM 689 O O . GLY A 1 88 ? 9.635 4.520 -23.705 1.00 94.12 88 GLY A O 1
ATOM 690 N N . GLU A 1 89 ? 8.210 5.230 -25.264 1.00 92.81 89 GLU A N 1
ATOM 691 C CA . GLU A 1 89 ? 8.801 6.571 -25.369 1.00 92.81 89 GLU A CA 1
ATOM 692 C C . GLU A 1 89 ? 8.730 7.306 -24.020 1.00 92.81 89 GLU A C 1
ATOM 694 O O . GLU A 1 89 ? 7.654 7.355 -23.416 1.00 92.81 89 GLU A O 1
ATOM 699 N N . ASP A 1 90 ? 9.848 7.886 -23.570 1.00 92.69 90 ASP A N 1
ATOM 700 C CA . ASP A 1 90 ? 9.992 8.576 -22.279 1.00 92.69 90 ASP A CA 1
ATOM 701 C C . ASP A 1 90 ? 9.527 7.736 -21.073 1.00 92.69 90 ASP A C 1
ATOM 703 O O . ASP A 1 90 ? 8.887 8.254 -20.148 1.00 92.69 90 ASP A O 1
ATOM 707 N N . ALA A 1 91 ? 9.823 6.429 -21.080 1.00 94.44 91 ALA A N 1
ATOM 708 C CA . ALA A 1 91 ? 9.287 5.466 -20.116 1.00 94.44 91 ALA A CA 1
ATOM 709 C C . ALA A 1 91 ? 9.468 5.915 -18.658 1.00 94.44 91 ALA A C 1
ATOM 711 O O . ALA A 1 91 ? 8.487 5.989 -17.921 1.00 94.44 91 ALA A O 1
ATOM 712 N N . ILE A 1 92 ? 10.687 6.280 -18.242 1.00 93.56 92 ILE A N 1
ATOM 713 C CA . ILE A 1 92 ? 10.971 6.718 -16.861 1.00 93.56 92 ILE A CA 1
ATOM 714 C C . ILE A 1 92 ? 10.079 7.896 -16.451 1.00 93.56 92 ILE A C 1
ATOM 716 O O . ILE A 1 92 ? 9.429 7.853 -15.405 1.00 93.56 92 ILE A O 1
ATOM 720 N N . SER A 1 93 ? 9.994 8.925 -17.298 1.00 94.00 93 SER A N 1
ATOM 721 C CA . SER A 1 93 ? 9.205 10.130 -17.023 1.00 94.00 93 SER A CA 1
ATOM 722 C C . SER A 1 93 ? 7.713 9.810 -16.898 1.00 94.00 93 SER A C 1
ATOM 724 O O . SER A 1 93 ? 7.063 10.194 -15.919 1.00 94.00 93 SER A O 1
ATOM 726 N N . LYS A 1 94 ? 7.163 9.039 -17.847 1.00 95.88 94 LYS A N 1
ATOM 727 C CA . LYS A 1 94 ? 5.740 8.663 -17.852 1.00 95.88 94 LYS A CA 1
ATOM 728 C C . LYS A 1 94 ? 5.379 7.769 -16.663 1.00 95.88 94 LYS A C 1
ATOM 730 O O . LYS A 1 94 ? 4.364 8.010 -16.006 1.00 95.88 94 LYS A O 1
ATOM 735 N N . LEU A 1 95 ? 6.219 6.786 -16.336 1.00 96.75 95 LEU A N 1
ATOM 736 C CA . LEU A 1 95 ? 6.021 5.905 -15.179 1.00 96.75 95 LEU A CA 1
ATOM 737 C C . LEU A 1 95 ? 6.109 6.693 -13.862 1.00 96.75 95 LEU A C 1
ATOM 739 O O . LEU A 1 95 ? 5.267 6.520 -12.976 1.00 96.75 95 LEU A O 1
ATOM 743 N N . GLY A 1 96 ? 7.069 7.616 -13.748 1.00 95.00 96 GLY A N 1
ATOM 744 C CA . GLY A 1 96 ? 7.213 8.505 -12.595 1.00 95.00 96 GLY A CA 1
ATOM 745 C C . GLY A 1 96 ? 5.999 9.419 -12.391 1.00 95.00 96 GLY A C 1
ATOM 746 O O . GLY A 1 96 ? 5.526 9.581 -11.262 1.00 95.00 96 GLY A O 1
ATOM 747 N N . ALA A 1 97 ? 5.432 9.958 -13.474 1.00 94.31 97 ALA A N 1
ATOM 748 C CA . ALA A 1 97 ? 4.230 10.789 -13.420 1.00 94.31 97 ALA A CA 1
ATOM 749 C C . ALA A 1 97 ? 2.991 10.017 -12.928 1.00 94.31 97 ALA A C 1
ATOM 751 O O . ALA A 1 97 ? 2.185 10.565 -12.168 1.00 94.31 97 ALA A O 1
ATOM 752 N N . VAL A 1 98 ? 2.854 8.747 -13.323 1.00 96.06 98 VAL A N 1
ATOM 753 C CA . VAL A 1 98 ? 1.739 7.870 -12.926 1.00 96.06 98 VAL A CA 1
ATOM 754 C C . VAL A 1 98 ? 1.882 7.357 -11.486 1.00 96.06 98 VAL A C 1
ATOM 756 O O . VAL A 1 98 ? 0.869 7.205 -10.798 1.00 96.06 98 VAL A O 1
ATOM 759 N N . LYS A 1 99 ? 3.115 7.169 -10.987 1.00 95.00 99 LYS A N 1
ATOM 760 C CA . LYS A 1 99 ? 3.417 6.794 -9.587 1.00 95.00 99 LYS A CA 1
ATOM 761 C C . LYS A 1 99 ? 2.769 7.757 -8.586 1.00 95.00 99 LYS A C 1
ATOM 763 O O . LYS A 1 99 ? 2.065 7.323 -7.676 1.00 95.00 99 LYS A O 1
ATOM 768 N N . GLY A 1 100 ? 2.962 9.062 -8.781 1.00 92.06 100 GLY A N 1
ATOM 769 C CA . GLY A 1 100 ? 2.486 10.105 -7.867 1.00 92.06 100 GLY A CA 1
ATOM 770 C C . GLY A 1 100 ? 3.336 10.265 -6.600 1.00 92.06 100 GLY A C 1
ATOM 771 O O . GLY A 1 100 ? 4.226 9.462 -6.311 1.00 92.06 100 GLY A O 1
ATOM 772 N N . SER A 1 101 ? 3.063 11.329 -5.839 1.00 91.88 101 SER A N 1
ATOM 773 C CA . SER A 1 101 ? 3.758 11.663 -4.586 1.00 91.88 101 SER A CA 1
ATOM 774 C C . SER A 1 101 ? 3.764 10.490 -3.603 1.00 91.88 101 SER A C 1
ATOM 776 O O . SER A 1 101 ? 2.809 9.717 -3.552 1.00 91.88 101 SER A O 1
ATOM 778 N N . SER A 1 102 ? 4.830 10.355 -2.808 1.00 90.00 102 SER A N 1
ATOM 779 C CA . SER A 1 102 ? 4.973 9.235 -1.865 1.00 90.00 102 SER A CA 1
ATOM 780 C C . SER A 1 102 ? 3.836 9.166 -0.855 1.00 90.00 102 SER A C 1
ATOM 782 O O . SER A 1 102 ? 3.324 8.075 -0.616 1.00 90.00 102 SER A O 1
ATOM 784 N N . HIS A 1 103 ? 3.405 10.309 -0.308 1.00 93.00 103 HIS A N 1
ATOM 785 C CA . HIS A 1 103 ? 2.239 10.359 0.564 1.00 93.00 103 HIS A CA 1
ATOM 786 C C . HIS A 1 103 ? 0.940 10.555 -0.246 1.00 93.00 103 HIS A C 1
ATOM 788 O O . HIS A 1 103 ? 0.811 11.568 -0.941 1.00 93.00 103 HIS A O 1
ATOM 794 N N . PRO A 1 104 ? -0.062 9.661 -0.121 1.00 92.94 104 PRO A N 1
ATOM 795 C CA . PRO A 1 104 ? -1.301 9.736 -0.907 1.00 92.94 104 PRO A CA 1
ATOM 796 C C . PRO A 1 104 ? -2.113 11.029 -0.739 1.00 92.94 104 PRO A C 1
ATOM 798 O O . PRO A 1 104 ? -2.792 11.448 -1.674 1.00 92.94 104 PRO A O 1
ATOM 801 N N . ALA A 1 105 ? -2.016 11.704 0.413 1.00 91.88 105 ALA A N 1
ATOM 802 C CA . ALA A 1 105 ? -2.673 13.002 0.639 1.00 91.88 105 ALA A CA 1
ATOM 803 C C . ALA A 1 105 ? -2.201 14.114 -0.321 1.00 91.88 105 ALA A C 1
ATOM 805 O O . ALA A 1 105 ? -2.962 15.037 -0.614 1.00 91.88 105 ALA A O 1
ATOM 806 N N . GLU A 1 106 ? -0.967 14.008 -0.822 1.00 91.31 106 GLU A N 1
ATOM 807 C CA . GLU A 1 106 ? -0.315 14.975 -1.719 1.00 91.31 106 GLU A CA 1
ATOM 808 C C . GLU A 1 106 ? -0.198 14.453 -3.156 1.00 91.31 106 GLU A C 1
ATOM 810 O O . GLU A 1 106 ? 0.345 15.123 -4.038 1.00 91.31 106 GLU A O 1
ATOM 815 N N . ALA A 1 107 ? -0.659 13.228 -3.404 1.00 91.06 107 ALA A N 1
ATOM 816 C CA . ALA A 1 107 ? -0.619 12.623 -4.719 1.00 91.06 107 ALA A CA 1
ATOM 817 C C . ALA A 1 107 ? -1.731 13.206 -5.604 1.00 91.06 107 ALA A C 1
ATOM 819 O O . ALA A 1 107 ? -2.857 13.437 -5.156 1.00 91.06 107 ALA A O 1
ATOM 820 N N . LYS A 1 108 ? -1.431 13.423 -6.891 1.00 92.50 108 LYS A N 1
ATOM 821 C CA . LYS A 1 108 ? -2.445 13.833 -7.874 1.00 92.50 108 LYS A CA 1
ATOM 822 C C . LYS A 1 108 ? -3.549 12.777 -7.935 1.00 92.50 108 LYS A C 1
ATOM 824 O O . LYS A 1 108 ? -3.245 11.585 -7.936 1.00 92.50 108 LYS A O 1
ATOM 829 N N . SER A 1 109 ? -4.802 13.207 -8.067 1.00 91.12 109 SER A N 1
ATOM 830 C CA . SER A 1 109 ? -5.980 12.322 -8.116 1.00 91.12 109 SER A CA 1
ATOM 831 C C . SER A 1 109 ? -5.946 11.288 -9.244 1.00 91.12 109 SER A C 1
ATOM 833 O O . SER A 1 109 ? -6.638 10.281 -9.170 1.00 91.12 109 SER A O 1
ATOM 835 N N . THR A 1 110 ? -5.141 11.519 -10.281 1.00 91.12 110 THR A N 1
ATOM 836 C CA . THR A 1 110 ? -4.954 10.603 -11.412 1.00 91.12 110 THR A CA 1
ATOM 837 C C . THR A 1 110 ? -3.860 9.558 -11.188 1.00 91.12 110 THR A C 1
ATOM 839 O O . THR A 1 110 ? -3.758 8.622 -11.973 1.00 91.12 110 THR A O 1
ATOM 842 N N . SER A 1 111 ? -3.037 9.706 -10.147 1.00 95.75 111 SER A N 1
ATOM 843 C CA . SER A 1 111 ? -1.919 8.797 -9.873 1.00 95.75 111 SER A CA 1
ATOM 844 C C . SER A 1 111 ? -2.370 7.492 -9.222 1.00 95.75 111 SER A C 1
ATOM 846 O O . SER A 1 111 ? -3.382 7.450 -8.518 1.00 95.75 111 SER A O 1
ATOM 848 N N . ILE A 1 112 ? -1.559 6.445 -9.380 1.00 95.25 112 ILE A N 1
ATOM 849 C CA . ILE A 1 112 ? -1.777 5.135 -8.753 1.00 95.25 112 ILE A CA 1
ATOM 850 C C . ILE A 1 112 ? -1.937 5.270 -7.237 1.00 95.25 112 ILE A C 1
ATOM 852 O O . ILE A 1 112 ? -2.904 4.770 -6.666 1.00 95.25 112 ILE A O 1
ATOM 856 N N . ARG A 1 113 ? -1.048 6.024 -6.583 1.00 95.00 113 ARG A N 1
ATOM 857 C CA . ARG A 1 113 ? -1.083 6.217 -5.124 1.00 95.00 113 ARG A CA 1
ATOM 858 C C . ARG A 1 113 ? -2.332 6.952 -4.633 1.00 95.00 113 ARG A C 1
ATOM 860 O O . ARG A 1 113 ? -2.623 6.896 -3.447 1.00 95.00 113 ARG A O 1
ATOM 867 N N . SER A 1 114 ? -3.084 7.612 -5.516 1.00 93.88 114 SER A N 1
ATOM 868 C CA . SER A 1 114 ? -4.368 8.238 -5.177 1.00 93.88 114 SER A CA 1
ATOM 869 C C . SER A 1 114 ? -5.584 7.387 -5.560 1.00 93.88 114 SER A C 1
ATOM 871 O O . SER A 1 114 ? -6.659 7.620 -5.016 1.00 93.88 114 SER A O 1
ATOM 873 N N . ARG A 1 115 ? -5.437 6.411 -6.468 1.00 93.00 115 ARG A N 1
ATOM 874 C CA . ARG A 1 115 ? -6.541 5.639 -7.075 1.00 93.00 115 ARG A CA 1
ATOM 875 C C . ARG A 1 115 ? -6.651 4.184 -6.630 1.00 93.00 115 ARG A C 1
ATOM 877 O O . ARG A 1 115 ? -7.481 3.457 -7.159 1.00 93.00 115 ARG A O 1
ATOM 884 N N . TYR A 1 116 ? -5.835 3.757 -5.677 1.00 93.94 116 TYR A N 1
ATOM 885 C CA . TYR A 1 116 ? -5.849 2.378 -5.197 1.00 93.94 116 TYR A CA 1
ATOM 886 C C . TYR A 1 116 ? -5.895 2.280 -3.675 1.00 93.94 116 TYR A C 1
ATOM 888 O O . TYR A 1 116 ? -5.280 1.388 -3.132 1.00 93.94 116 TYR A O 1
ATOM 896 N N . TRP A 1 117 ? -6.642 3.143 -2.979 1.00 94.56 117 TRP A N 1
ATOM 897 C CA . TRP A 1 117 ? -6.884 3.083 -1.522 1.00 94.56 117 TRP A CA 1
ATOM 898 C C . TRP A 1 117 ? -5.643 3.237 -0.616 1.00 94.56 117 TRP A C 1
ATOM 900 O O . TRP A 1 117 ? -5.756 3.052 0.600 1.00 94.56 117 TRP A O 1
ATOM 910 N N . CYS A 1 118 ? -4.485 3.631 -1.155 1.00 95.62 118 CYS A N 1
ATOM 911 C CA . CYS A 1 118 ? -3.291 3.903 -0.352 1.00 95.62 118 CYS A CA 1
ATOM 912 C C . CYS A 1 118 ? -3.556 5.012 0.675 1.00 95.62 118 CYS A C 1
ATOM 914 O O . CYS A 1 118 ? -4.131 6.049 0.347 1.00 95.62 118 CYS A O 1
ATOM 916 N N . ASP A 1 119 ? -3.058 4.851 1.900 1.00 95.56 119 ASP A N 1
ATOM 917 C CA . ASP A 1 119 ? -3.201 5.857 2.960 1.00 95.56 119 ASP A CA 1
ATOM 918 C C . ASP A 1 119 ? -1.872 6.261 3.610 1.00 95.56 119 ASP A C 1
ATOM 920 O O . ASP A 1 119 ? -1.867 7.053 4.545 1.00 95.56 119 ASP A O 1
ATOM 924 N N . ASN A 1 120 ? -0.740 5.721 3.170 1.00 96.00 120 ASN A N 1
ATOM 925 C CA . ASN A 1 120 ? 0.534 5.936 3.842 1.00 96.00 120 ASN A CA 1
ATOM 926 C C . ASN A 1 120 ? 1.709 5.903 2.849 1.00 96.00 120 ASN A C 1
ATOM 928 O O . ASN A 1 120 ? 1.555 5.396 1.737 1.00 96.00 120 ASN A O 1
ATOM 932 N N . PRO A 1 121 ? 2.882 6.452 3.215 1.00 93.50 121 PRO A N 1
ATOM 933 C CA . PRO A 1 121 ? 4.013 6.561 2.299 1.00 93.50 121 PRO A CA 1
ATOM 934 C C . PRO A 1 121 ? 4.875 5.293 2.192 1.00 93.50 121 PRO A C 1
ATOM 936 O O . PRO A 1 121 ? 5.824 5.292 1.412 1.00 93.50 121 PRO A O 1
ATOM 939 N N . VAL A 1 122 ? 4.582 4.245 2.972 1.00 94.81 122 VAL A N 1
ATOM 940 C CA . VAL A 1 122 ? 5.371 3.003 3.023 1.00 94.81 122 VAL A CA 1
ATOM 941 C C . VAL A 1 122 ? 4.728 1.917 2.156 1.00 94.81 122 VAL A C 1
ATOM 943 O O . VAL A 1 122 ? 5.344 1.443 1.210 1.00 94.81 122 VAL A O 1
ATOM 946 N N . MET A 1 123 ? 3.479 1.553 2.452 1.00 96.56 123 MET A N 1
ATOM 947 C CA . MET A 1 123 ? 2.652 0.629 1.675 1.00 96.56 123 MET A CA 1
ATOM 948 C C . MET A 1 123 ? 1.866 1.394 0.608 1.00 96.56 123 MET A C 1
ATOM 950 O O . MET A 1 123 ? 0.672 1.668 0.747 1.00 96.56 123 MET A O 1
ATOM 954 N N . ASN A 1 124 ? 2.575 1.811 -0.438 1.00 95.31 124 ASN A N 1
ATOM 955 C CA . ASN A 1 124 ? 2.014 2.577 -1.548 1.00 95.31 124 ASN A CA 1
ATOM 956 C C . ASN A 1 124 ? 2.186 1.873 -2.905 1.00 95.31 124 ASN A C 1
ATOM 958 O O . ASN A 1 124 ? 2.239 2.538 -3.946 1.00 95.31 124 ASN A O 1
ATOM 962 N N . LEU A 1 125 ? 2.201 0.531 -2.869 1.00 97.12 125 LEU A N 1
ATOM 963 C CA . LEU A 1 125 ? 2.071 -0.420 -3.979 1.00 97.12 125 LEU A CA 1
ATOM 964 C C . LEU A 1 125 ? 3.253 -0.537 -4.941 1.00 97.12 125 LEU A C 1
ATOM 966 O O . LEU A 1 125 ? 3.616 -1.653 -5.315 1.00 97.12 125 LEU A O 1
ATOM 970 N N . ILE A 1 126 ? 3.819 0.584 -5.389 1.00 97.25 126 ILE A N 1
ATOM 971 C CA . ILE A 1 126 ? 4.834 0.589 -6.446 1.00 97.25 126 ILE A CA 1
ATOM 972 C C . ILE A 1 126 ? 6.007 1.522 -6.144 1.00 97.25 126 ILE A C 1
ATOM 974 O O . ILE A 1 126 ? 5.858 2.624 -5.599 1.00 97.25 126 ILE A O 1
ATOM 978 N N . HIS A 1 127 ? 7.174 1.088 -6.606 1.00 96.19 127 HIS A N 1
ATOM 979 C CA . HIS A 1 127 ? 8.372 1.892 -6.803 1.00 96.19 127 HIS A CA 1
ATOM 980 C C . HIS A 1 127 ? 8.640 2.064 -8.301 1.00 96.19 127 HIS A C 1
ATOM 982 O O . HIS A 1 127 ? 8.368 1.164 -9.092 1.00 96.19 127 HIS A O 1
ATOM 988 N N . VAL A 1 128 ? 9.176 3.224 -8.676 1.00 95.94 128 VAL A N 1
ATOM 989 C CA . VAL A 1 128 ? 9.615 3.543 -10.041 1.00 95.94 128 VAL A CA 1
ATOM 990 C C . VAL A 1 128 ? 10.936 4.281 -9.917 1.00 95.94 128 VAL A C 1
ATOM 992 O O . VAL A 1 128 ? 10.979 5.242 -9.139 1.00 95.94 128 VAL A O 1
ATOM 995 N N . SER A 1 129 ? 11.951 3.849 -10.665 1.00 93.56 129 SER A N 1
ATOM 996 C CA . SER A 1 129 ? 13.266 4.498 -10.700 1.00 93.56 129 SER A CA 1
ATOM 997 C C . SER A 1 129 ? 13.145 5.954 -11.137 1.00 93.56 129 SER A C 1
ATOM 999 O O . SER A 1 129 ? 12.357 6.273 -12.029 1.00 93.56 129 SER A O 1
ATOM 1001 N N . ASP A 1 130 ? 13.929 6.832 -10.519 1.00 90.56 130 ASP A N 1
ATOM 1002 C CA . ASP A 1 130 ? 13.831 8.272 -10.772 1.00 90.56 130 ASP A CA 1
ATOM 1003 C C . ASP A 1 130 ? 14.558 8.696 -12.063 1.00 90.56 130 ASP A C 1
ATOM 1005 O O . ASP A 1 130 ? 14.130 9.631 -12.739 1.00 90.56 130 ASP A O 1
ATOM 1009 N N . ASP A 1 131 ? 15.613 7.972 -12.443 1.00 91.44 131 ASP A N 1
ATOM 1010 C CA . ASP A 1 131 ? 16.366 8.165 -13.682 1.00 91.44 131 ASP A CA 1
ATOM 1011 C C . ASP A 1 131 ? 17.003 6.850 -14.172 1.00 91.44 131 ASP A C 1
ATOM 1013 O O . ASP A 1 131 ? 16.848 5.779 -13.576 1.00 91.44 131 ASP A O 1
ATOM 1017 N N . ARG A 1 132 ? 17.701 6.929 -15.309 1.00 90.50 132 ARG A N 1
ATOM 1018 C CA . ARG A 1 132 ? 18.313 5.779 -15.980 1.00 90.50 132 ARG A CA 1
ATOM 1019 C C . ARG A 1 132 ? 19.479 5.186 -15.197 1.00 90.50 132 ARG A C 1
ATOM 1021 O O . ARG A 1 132 ? 19.609 3.967 -15.145 1.00 90.50 132 ARG A O 1
ATOM 1028 N N . GLU A 1 133 ? 20.320 6.026 -14.600 1.00 90.62 133 GLU A N 1
ATOM 1029 C CA . GLU A 1 133 ? 21.457 5.568 -13.796 1.00 90.62 133 GLU A CA 1
ATOM 1030 C C . GLU A 1 133 ? 20.960 4.809 -12.559 1.00 90.62 133 GLU A C 1
ATOM 1032 O O . GLU A 1 133 ? 21.431 3.713 -12.247 1.00 90.62 133 GLU A O 1
ATOM 1037 N N . THR A 1 134 ? 19.926 5.349 -11.920 1.00 91.62 134 THR A N 1
ATOM 1038 C CA . THR A 1 134 ? 19.218 4.736 -10.802 1.00 91.62 134 THR A CA 1
ATOM 1039 C C . THR A 1 134 ? 18.585 3.414 -11.217 1.00 91.62 134 THR A C 1
ATOM 1041 O O . THR A 1 134 ? 18.793 2.415 -10.535 1.00 91.62 134 THR A O 1
ATOM 1044 N N . ALA A 1 135 ? 17.898 3.358 -12.363 1.00 92.50 135 ALA A N 1
ATOM 1045 C CA . ALA A 1 135 ? 17.313 2.117 -12.869 1.00 92.50 135 ALA A CA 1
ATOM 1046 C C . ALA A 1 135 ? 18.370 1.021 -13.089 1.00 92.50 135 ALA A C 1
ATOM 1048 O O . ALA A 1 135 ? 18.168 -0.116 -12.667 1.00 92.50 135 ALA A O 1
ATOM 1049 N N . ILE A 1 136 ? 19.518 1.351 -13.691 1.00 91.50 136 ILE A N 1
ATOM 1050 C CA . ILE A 1 136 ? 20.625 0.401 -13.901 1.00 91.50 136 ILE A CA 1
ATOM 1051 C C . ILE A 1 136 ? 21.154 -0.126 -12.559 1.00 91.50 136 ILE A C 1
ATOM 1053 O O . ILE A 1 136 ? 21.321 -1.337 -12.391 1.00 91.50 136 ILE A O 1
ATOM 1057 N N . ASN A 1 137 ? 21.371 0.763 -11.586 1.00 92.94 137 ASN A N 1
ATOM 1058 C CA . ASN A 1 137 ? 21.831 0.383 -10.250 1.00 92.94 137 ASN A CA 1
ATOM 1059 C C . ASN A 1 137 ? 20.814 -0.512 -9.524 1.00 92.94 137 ASN A C 1
ATOM 1061 O O . ASN A 1 137 ? 21.179 -1.552 -8.970 1.00 92.94 137 ASN A O 1
ATOM 1065 N N . GLU A 1 138 ? 19.534 -0.141 -9.556 1.00 94.94 138 GLU A N 1
ATOM 1066 C CA . GLU A 1 138 ? 18.433 -0.897 -8.957 1.00 94.94 138 GLU A CA 1
ATOM 1067 C C . GLU A 1 138 ? 18.299 -2.296 -9.573 1.00 94.94 138 GLU A C 1
ATOM 1069 O O . GLU A 1 138 ? 18.151 -3.279 -8.847 1.00 94.94 138 GLU A O 1
ATOM 1074 N N . ILE A 1 139 ? 18.430 -2.417 -10.896 1.00 94.31 139 ILE A N 1
ATOM 1075 C CA . ILE A 1 139 ? 18.415 -3.701 -11.615 1.00 94.31 139 ILE A CA 1
ATOM 1076 C C . ILE A 1 139 ? 19.587 -4.582 -11.189 1.00 94.31 139 ILE A C 1
ATOM 1078 O O . ILE A 1 139 ? 19.378 -5.758 -10.884 1.00 94.31 139 ILE A O 1
ATOM 1082 N N . GLY A 1 140 ? 20.794 -4.016 -11.090 1.00 94.56 140 GLY A N 1
ATOM 1083 C CA . GLY A 1 140 ? 21.965 -4.739 -10.594 1.00 94.56 140 GLY A CA 1
ATOM 1084 C C . GLY A 1 140 ? 21.752 -5.280 -9.177 1.00 94.56 140 GLY A C 1
ATOM 1085 O O . GLY A 1 140 ? 22.083 -6.432 -8.895 1.00 94.56 140 GLY A O 1
ATOM 1086 N N . ILE A 1 141 ? 21.120 -4.493 -8.301 1.00 95.31 141 ILE A N 1
ATOM 1087 C CA . ILE A 1 141 ? 20.751 -4.926 -6.945 1.00 95.31 141 ILE A CA 1
ATOM 1088 C C . ILE A 1 141 ? 19.714 -6.054 -6.995 1.00 95.31 141 ILE A C 1
ATOM 1090 O O . ILE A 1 141 ? 19.887 -7.060 -6.304 1.00 95.31 141 ILE A O 1
ATOM 1094 N N . ILE A 1 142 ? 18.675 -5.939 -7.825 1.00 95.88 142 ILE A N 1
ATOM 1095 C CA . ILE A 1 142 ? 17.654 -6.987 -7.991 1.00 95.88 142 ILE A CA 1
ATOM 1096 C C . ILE A 1 142 ? 18.294 -8.296 -8.476 1.00 95.88 142 ILE A C 1
ATOM 1098 O O . ILE A 1 142 ? 17.977 -9.359 -7.938 1.00 95.88 142 ILE A O 1
ATOM 1102 N N . GLN A 1 143 ? 19.242 -8.244 -9.419 1.00 95.31 143 GLN A N 1
ATOM 1103 C CA . GLN A 1 143 ? 19.936 -9.429 -9.943 1.00 95.31 143 GLN A CA 1
ATOM 1104 C C . GLN A 1 143 ? 20.687 -10.220 -8.863 1.00 95.31 143 GLN A C 1
ATOM 1106 O O . GLN A 1 143 ? 20.777 -11.445 -8.965 1.00 95.31 143 GLN A O 1
ATOM 1111 N N . THR A 1 144 ? 21.151 -9.568 -7.787 1.00 96.06 144 THR A N 1
ATOM 1112 C CA . THR A 1 144 ? 21.787 -10.268 -6.650 1.00 96.06 144 THR A CA 1
ATOM 1113 C C . THR A 1 144 ? 20.848 -11.242 -5.934 1.00 96.06 144 THR A C 1
ATOM 1115 O O . THR A 1 144 ? 21.313 -12.186 -5.301 1.00 96.06 144 THR A O 1
ATOM 1118 N N . CYS A 1 145 ? 19.534 -11.021 -6.035 1.00 95.19 145 CYS A N 1
ATOM 1119 C CA . CYS A 1 145 ? 18.504 -11.834 -5.387 1.00 95.19 145 CYS A CA 1
ATOM 1120 C C . CYS A 1 145 ? 17.679 -12.652 -6.390 1.00 95.19 145 CYS A C 1
ATOM 1122 O O . CYS A 1 145 ? 17.175 -13.720 -6.052 1.00 95.19 145 CYS A O 1
ATOM 1124 N N . ALA A 1 146 ? 17.520 -12.150 -7.614 1.00 94.06 146 ALA A N 1
ATOM 1125 C CA . ALA A 1 146 ? 16.617 -12.699 -8.621 1.00 94.06 146 ALA A CA 1
ATOM 1126 C C . ALA A 1 146 ? 17.317 -13.536 -9.707 1.00 94.06 146 ALA A C 1
ATOM 1128 O O . ALA A 1 146 ? 16.641 -14.146 -10.540 1.00 94.06 146 ALA A O 1
ATOM 1129 N N . GLY A 1 147 ? 18.654 -13.546 -9.717 1.00 92.56 147 GLY A N 1
ATOM 1130 C CA . GLY A 1 147 ? 19.446 -14.051 -10.834 1.00 92.56 147 GLY A CA 1
ATOM 1131 C C . GLY A 1 147 ? 19.447 -13.088 -12.024 1.00 92.56 147 GLY A C 1
ATOM 1132 O O . GLY A 1 147 ? 18.953 -11.963 -11.944 1.00 92.56 147 GLY A O 1
ATOM 1133 N N . GLU A 1 148 ? 20.023 -13.526 -13.141 1.00 89.25 148 GLU A N 1
ATOM 1134 C CA . GLU A 1 148 ? 20.185 -12.688 -14.329 1.00 89.25 148 GLU A CA 1
ATOM 1135 C C . GLU A 1 148 ? 18.835 -12.240 -14.923 1.00 89.25 148 GLU A C 1
ATOM 1137 O O . GLU A 1 148 ? 17.860 -13.003 -15.001 1.00 89.25 148 GLU A O 1
ATOM 1142 N N . LEU A 1 149 ? 18.771 -10.965 -15.310 1.00 88.31 149 LEU A N 1
ATOM 1143 C CA . LEU A 1 149 ? 17.619 -10.357 -15.961 1.00 88.31 149 LEU A CA 1
ATOM 1144 C C . LEU A 1 149 ? 17.980 -10.108 -17.423 1.00 88.31 149 LEU A C 1
ATOM 1146 O O . LEU A 1 149 ? 18.734 -9.192 -17.724 1.00 88.31 149 LEU A O 1
ATOM 1150 N N . GLU A 1 150 ? 17.444 -10.921 -18.327 1.00 84.31 150 GLU A N 1
ATOM 1151 C CA . GLU A 1 150 ? 17.682 -10.790 -19.765 1.00 84.31 150 GLU A CA 1
ATOM 1152 C C . GLU A 1 150 ? 16.406 -10.334 -20.471 1.00 84.31 150 GLU A C 1
ATOM 1154 O O . GLU A 1 150 ? 15.395 -11.037 -20.453 1.00 84.31 150 GLU A O 1
ATOM 1159 N N . ILE A 1 151 ? 16.450 -9.169 -21.119 1.00 81.31 151 ILE A N 1
ATOM 1160 C CA . ILE A 1 151 ? 15.361 -8.719 -21.991 1.00 81.31 151 ILE A CA 1
ATOM 1161 C C . ILE A 1 151 ? 15.494 -9.443 -23.329 1.00 81.31 151 ILE A C 1
ATOM 1163 O O . ILE A 1 151 ? 16.482 -9.268 -24.045 1.00 81.31 151 ILE A O 1
ATOM 1167 N N . ASN A 1 152 ? 14.476 -10.215 -23.695 1.00 74.06 152 ASN A N 1
ATOM 1168 C CA . ASN A 1 152 ? 14.228 -10.544 -25.090 1.00 74.06 152 ASN A CA 1
ATOM 1169 C C . ASN A 1 152 ? 13.358 -9.419 -25.676 1.00 74.06 152 ASN A C 1
ATOM 1171 O O . ASN A 1 152 ? 12.526 -8.857 -24.976 1.00 74.06 152 ASN A O 1
ATOM 1175 N N . ASP A 1 153 ? 13.540 -9.030 -26.939 1.00 74.06 153 ASP A N 1
ATOM 1176 C CA . ASP A 1 153 ? 12.775 -7.928 -27.567 1.00 74.06 153 ASP A CA 1
ATOM 1177 C C . ASP A 1 153 ? 11.260 -8.250 -27.744 1.00 74.06 153 ASP A C 1
ATOM 1179 O O . ASP A 1 153 ? 10.571 -7.663 -28.577 1.00 74.06 153 ASP A O 1
ATOM 1183 N N . GLN A 1 154 ? 10.724 -9.196 -26.969 1.00 85.44 154 GLN A N 1
ATOM 1184 C CA . GLN A 1 154 ? 9.335 -9.610 -26.948 1.00 85.44 154 GLN A CA 1
ATOM 1185 C C . GLN A 1 154 ? 8.523 -8.716 -26.005 1.00 85.44 154 GLN A C 1
ATOM 1187 O O . GLN A 1 154 ? 8.826 -8.570 -24.822 1.00 85.44 154 GLN A O 1
ATOM 1192 N N . LEU A 1 155 ? 7.441 -8.148 -26.531 1.00 89.31 155 LEU A N 1
ATOM 1193 C CA . LEU A 1 155 ? 6.448 -7.454 -25.719 1.00 89.31 155 LEU A CA 1
ATOM 1194 C C . LEU A 1 155 ? 5.583 -8.478 -24.979 1.00 89.31 155 LEU A C 1
ATOM 1196 O O . LEU A 1 155 ? 5.182 -9.493 -25.554 1.00 89.31 155 LEU A O 1
ATOM 1200 N N . LEU A 1 156 ? 5.285 -8.207 -23.713 1.00 93.56 156 LEU A N 1
ATOM 1201 C CA . LEU A 1 156 ? 4.413 -9.030 -22.887 1.00 93.56 156 LEU A CA 1
ATOM 1202 C C . LEU A 1 156 ? 3.022 -8.400 -22.809 1.00 93.56 156 LEU A C 1
ATOM 1204 O O . LEU A 1 156 ? 2.872 -7.191 -22.637 1.00 93.56 156 LEU A O 1
ATOM 1208 N N . GLU A 1 157 ? 1.986 -9.232 -22.855 1.00 94.94 157 GLU A N 1
ATOM 1209 C CA . GLU A 1 157 ? 0.640 -8.801 -22.474 1.00 94.94 157 GLU A CA 1
ATOM 1210 C C . GLU A 1 157 ? 0.588 -8.514 -20.970 1.00 94.94 157 GLU A C 1
ATOM 1212 O O . GLU A 1 157 ? 1.286 -9.168 -20.186 1.00 94.94 157 GLU A O 1
ATOM 1217 N N . CYS A 1 158 ? -0.235 -7.547 -20.554 1.00 95.81 158 CYS A N 1
ATOM 1218 C CA . CYS A 1 158 ? -0.482 -7.254 -19.138 1.00 95.81 158 CYS A CA 1
ATOM 1219 C C . CYS A 1 158 ? -1.123 -8.458 -18.429 1.00 95.81 158 CYS A C 1
ATOM 1221 O O . CYS A 1 158 ? -2.029 -9.089 -18.978 1.00 95.81 158 CYS A O 1
ATOM 1223 N N . LEU A 1 159 ? -0.704 -8.747 -17.191 1.00 94.81 159 LEU A N 1
ATOM 1224 C CA . LEU A 1 159 ? -1.313 -9.802 -16.364 1.00 94.81 159 LEU A CA 1
ATOM 1225 C C . LEU A 1 159 ? -2.816 -9.553 -16.189 1.00 94.81 159 LEU A C 1
ATOM 1227 O O . LEU A 1 159 ? -3.159 -8.387 -16.094 1.00 94.81 159 LEU A O 1
ATOM 1231 N N . PRO A 1 160 ? -3.712 -10.559 -16.123 1.00 91.25 160 PRO A N 1
ATOM 1232 C CA . PRO A 1 160 ? -5.175 -10.391 -15.983 1.00 91.25 160 PRO A CA 1
ATOM 1233 C C . PRO A 1 160 ? -5.602 -9.728 -14.662 1.00 91.25 160 PRO A C 1
ATOM 1235 O O . PRO A 1 160 ? -4.841 -9.734 -13.696 1.00 91.25 160 PRO A O 1
ATOM 1238 N N . GLU A 1 161 ? -6.798 -9.123 -14.616 1.00 86.62 161 GLU A N 1
ATOM 1239 C CA . GLU A 1 161 ? -7.316 -8.509 -13.381 1.00 86.62 161 GLU A CA 1
ATOM 1240 C C . GLU A 1 161 ? -7.876 -9.605 -12.502 1.00 86.62 161 GLU A C 1
ATOM 1242 O O . GLU A 1 161 ? -8.513 -10.542 -12.986 1.00 86.62 161 GLU A O 1
ATOM 1247 N N . ASP A 1 162 ? -7.691 -9.461 -11.197 1.00 81.62 162 ASP A N 1
ATOM 1248 C CA . ASP A 1 162 ? -8.434 -10.277 -10.254 1.00 81.62 162 ASP A CA 1
ATOM 1249 C C . ASP A 1 162 ? -9.780 -9.597 -9.960 1.00 81.62 162 ASP A C 1
ATOM 1251 O O . ASP A 1 162 ? -9.928 -8.821 -9.017 1.00 81.62 162 ASP A O 1
ATOM 1255 N N . HIS A 1 163 ? -10.787 -9.910 -10.780 1.00 74.12 163 HIS A N 1
ATOM 1256 C CA . HIS A 1 163 ? -12.164 -9.437 -10.587 1.00 74.12 163 HIS A CA 1
ATOM 1257 C C . HIS A 1 163 ? -12.847 -10.044 -9.346 1.00 74.12 163 HIS A C 1
ATOM 1259 O O . HIS A 1 163 ? -13.972 -9.672 -9.017 1.00 74.12 163 HIS A O 1
ATOM 1265 N N . THR A 1 164 ? -12.193 -10.983 -8.645 1.00 68.06 164 THR A N 1
ATOM 1266 C CA . THR A 1 164 ? -12.695 -11.539 -7.377 1.00 68.06 164 THR A CA 1
ATOM 1267 C C . THR A 1 164 ? -12.309 -10.690 -6.169 1.00 68.06 164 THR A C 1
ATOM 1269 O O . THR A 1 164 ? -12.813 -10.923 -5.064 1.00 68.06 164 THR A O 1
ATOM 1272 N N . ILE A 1 165 ? -11.445 -9.684 -6.360 1.00 63.09 165 ILE A N 1
ATOM 1273 C CA . ILE A 1 165 ? -11.131 -8.706 -5.324 1.00 63.09 165 ILE A CA 1
ATOM 1274 C C . ILE A 1 165 ? -12.389 -7.899 -5.036 1.00 63.09 165 ILE A C 1
ATOM 1276 O O . ILE A 1 165 ? -12.761 -6.970 -5.746 1.00 63.09 165 ILE A O 1
ATOM 1280 N N . THR A 1 166 ? -13.034 -8.225 -3.924 1.00 64.94 166 THR A N 1
ATOM 1281 C CA . THR A 1 166 ? -13.985 -7.304 -3.321 1.00 64.94 166 THR A CA 1
ATOM 1282 C C . THR A 1 166 ? -13.210 -6.125 -2.756 1.00 64.94 166 THR A C 1
ATOM 1284 O O . THR A 1 166 ? -12.195 -6.331 -2.083 1.00 64.94 166 THR A O 1
ATOM 1287 N N . ILE A 1 167 ? -13.752 -4.922 -2.910 1.00 62.62 167 ILE A N 1
ATOM 1288 C CA . ILE A 1 167 ? -13.187 -3.695 -2.341 1.00 62.62 167 ILE A CA 1
ATOM 1289 C C . ILE A 1 167 ? -12.881 -3.795 -0.832 1.00 62.62 167 ILE A C 1
ATOM 1291 O O . ILE A 1 167 ? -12.021 -3.103 -0.314 1.00 62.62 167 ILE A O 1
ATOM 1295 N N . SER A 1 168 ? -13.518 -4.728 -0.119 1.00 63.22 168 SER A N 1
ATOM 1296 C CA . SER A 1 168 ? -13.279 -5.026 1.298 1.00 63.22 168 SER A CA 1
ATOM 1297 C C . SER A 1 168 ? -11.919 -5.668 1.635 1.00 63.22 168 SER A C 1
ATOM 1299 O O . SER A 1 168 ? -11.596 -5.801 2.817 1.00 63.22 168 SER A O 1
ATOM 1301 N N . ARG A 1 169 ? -11.111 -6.087 0.650 1.00 76.94 169 ARG A N 1
ATOM 1302 C CA . ARG A 1 169 ? -9.817 -6.761 0.883 1.00 76.94 169 ARG A CA 1
ATOM 1303 C C . ARG A 1 169 ? -8.613 -5.895 0.489 1.00 76.94 169 ARG A C 1
ATOM 1305 O O . ARG A 1 169 ? -7.747 -6.320 -0.271 1.00 76.94 169 ARG A O 1
ATOM 1312 N N . VAL A 1 170 ? -8.563 -4.679 1.025 1.00 89.56 170 VAL A N 1
ATOM 1313 C CA . VAL A 1 170 ? -7.423 -3.763 0.880 1.00 89.56 170 VAL A CA 1
ATOM 1314 C C . VAL A 1 170 ? -6.442 -3.994 2.031 1.00 89.56 170 VAL A C 1
ATOM 1316 O O . VAL A 1 170 ? -6.715 -3.617 3.166 1.00 89.56 170 VAL A O 1
ATOM 1319 N N . GLU A 1 171 ? -5.302 -4.627 1.746 1.00 93.62 171 GLU A N 1
ATOM 1320 C CA . GLU A 1 171 ? -4.317 -5.018 2.773 1.00 93.62 171 GLU A CA 1
ATOM 1321 C C . GLU A 1 171 ? -3.186 -4.005 2.971 1.00 93.62 171 GLU A C 1
ATOM 1323 O O . GLU A 1 171 ? -2.453 -4.089 3.950 1.00 93.62 171 GLU A O 1
ATOM 1328 N N . HIS A 1 172 ? -3.025 -3.062 2.049 1.00 95.88 172 HIS A N 1
ATOM 1329 C CA . HIS A 1 172 ? -1.935 -2.084 2.057 1.00 95.88 172 HIS A CA 1
ATOM 1330 C C . HIS A 1 172 ? -2.330 -0.742 2.706 1.00 95.88 172 HIS A C 1
ATOM 1332 O O . HIS A 1 172 ? -1.483 0.117 2.939 1.00 95.88 172 HIS A O 1
ATOM 1338 N N . SER A 1 173 ? -3.620 -0.554 3.003 1.00 96.31 173 SER A N 1
ATOM 1339 C CA . SER A 1 173 ? -4.144 0.660 3.630 1.00 96.31 173 SER A CA 1
ATOM 1340 C C . SER A 1 173 ? -4.211 0.484 5.144 1.00 96.31 173 SER A C 1
ATOM 1342 O O . SER A 1 173 ? -5.020 -0.294 5.655 1.00 96.31 173 SER A O 1
ATOM 1344 N N . GLY A 1 174 ? -3.358 1.202 5.869 1.00 97.31 174 GLY A N 1
ATOM 1345 C CA . GLY A 1 174 ? -3.212 1.084 7.315 1.00 97.31 174 GLY A CA 1
ATOM 1346 C C . GLY A 1 174 ? -4.487 1.438 8.073 1.00 97.31 174 GLY A C 1
ATOM 1347 O O . GLY A 1 174 ? -4.873 0.715 8.988 1.00 97.31 174 GLY A O 1
ATOM 1348 N N . VAL A 1 175 ? -5.192 2.494 7.655 1.00 97.31 175 VAL A N 1
ATOM 1349 C CA . VAL A 1 175 ? -6.488 2.883 8.232 1.00 97.31 175 VAL A CA 1
ATOM 1350 C C . VAL A 1 175 ? -7.581 1.841 7.992 1.00 97.31 175 VAL A C 1
ATOM 1352 O O . VAL A 1 175 ? -8.386 1.595 8.885 1.00 97.31 175 VAL A O 1
ATOM 1355 N N . LEU A 1 176 ? -7.605 1.186 6.828 1.00 95.69 176 LEU A N 1
ATOM 1356 C CA . LEU A 1 176 ? -8.610 0.161 6.529 1.00 95.69 176 LEU A CA 1
ATOM 1357 C C . LEU A 1 176 ? -8.307 -1.151 7.253 1.00 95.69 176 LEU A C 1
ATOM 1359 O O . LEU A 1 176 ? -9.222 -1.818 7.733 1.00 95.69 176 LEU A O 1
ATOM 1363 N N . VAL A 1 177 ? -7.029 -1.513 7.382 1.00 96.69 177 VAL A N 1
ATOM 1364 C CA . VAL A 1 177 ? -6.607 -2.639 8.224 1.00 96.69 177 VAL A CA 1
ATOM 1365 C C . VAL A 1 177 ? -6.988 -2.371 9.680 1.00 96.69 177 VAL A C 1
ATOM 1367 O O . VAL A 1 177 ? -7.637 -3.217 10.290 1.00 96.69 177 VAL A O 1
ATOM 1370 N N . PHE A 1 178 ? -6.678 -1.182 10.204 1.00 97.88 178 PHE A N 1
ATOM 1371 C CA . PHE A 1 178 ? -7.053 -0.772 11.558 1.00 97.88 178 PHE A CA 1
ATOM 1372 C C . PHE A 1 178 ? -8.567 -0.837 11.785 1.00 97.88 178 PHE A C 1
ATOM 1374 O O . PHE A 1 178 ? -9.025 -1.450 12.745 1.00 97.88 178 PHE A O 1
ATOM 1381 N N . LEU A 1 179 ? -9.352 -0.280 10.861 1.00 96.56 179 LEU A N 1
ATOM 1382 C CA . LEU A 1 179 ? -10.811 -0.300 10.917 1.00 96.56 179 LEU A CA 1
ATOM 1383 C C . LEU A 1 179 ? -11.372 -1.724 10.962 1.00 96.56 179 LEU A C 1
ATOM 1385 O O . LEU A 1 179 ? -12.261 -1.990 11.763 1.00 96.56 179 LEU A O 1
ATOM 1389 N N . ARG A 1 180 ? -10.826 -2.661 10.176 1.00 94.81 180 ARG A N 1
ATOM 1390 C CA . ARG A 1 180 ? -11.238 -4.076 10.227 1.00 94.81 180 ARG A CA 1
ATOM 1391 C C . ARG A 1 180 ? -10.921 -4.728 11.575 1.00 94.81 180 ARG A C 1
ATOM 1393 O O . ARG A 1 180 ? -11.737 -5.499 12.072 1.00 94.81 180 ARG A O 1
ATOM 1400 N N . VAL A 1 181 ? -9.774 -4.409 12.179 1.00 96.31 181 VAL A N 1
ATOM 1401 C CA . VAL A 1 181 ? -9.424 -4.888 13.529 1.00 96.31 181 VAL A CA 1
ATOM 1402 C C . VAL A 1 181 ? -10.397 -4.330 14.572 1.00 96.31 181 VAL A C 1
ATOM 1404 O O . VAL A 1 181 ? -10.884 -5.078 15.416 1.00 96.31 181 VAL A O 1
ATOM 1407 N N . VAL A 1 182 ? -10.736 -3.041 14.488 1.00 97.12 182 VAL A N 1
ATOM 1408 C CA . VAL A 1 182 ? -11.731 -2.407 15.367 1.00 97.12 182 VAL A CA 1
ATOM 1409 C C . VAL A 1 182 ? -13.113 -3.036 15.185 1.00 97.12 182 VAL A C 1
ATOM 1411 O O . VAL A 1 182 ? -13.762 -3.351 16.178 1.00 97.12 182 VAL A O 1
ATOM 1414 N N . GLN A 1 183 ? -13.553 -3.279 13.946 1.00 95.44 183 GLN A N 1
ATOM 1415 C CA . GLN A 1 183 ? -14.820 -3.968 13.685 1.00 95.44 183 GLN A CA 1
ATOM 1416 C C . GLN A 1 183 ? -14.838 -5.348 14.339 1.00 95.44 183 GLN A C 1
ATOM 1418 O O . GLN A 1 183 ? -15.781 -5.665 15.054 1.00 95.44 183 GLN A O 1
ATOM 1423 N N . TYR A 1 184 ? -13.768 -6.129 14.177 1.00 95.44 184 TYR A N 1
ATOM 1424 C CA . TYR A 1 184 ? -13.646 -7.433 14.824 1.00 95.44 184 TYR A CA 1
ATOM 1425 C C . TYR A 1 184 ? -13.753 -7.343 16.355 1.00 95.44 184 TYR A C 1
ATOM 1427 O O . TYR A 1 184 ? -14.449 -8.155 16.968 1.00 95.44 184 TYR A O 1
ATOM 1435 N N . LEU A 1 185 ? -13.097 -6.358 16.979 1.00 96.50 185 LEU A N 1
ATOM 1436 C CA . LEU A 1 185 ? -13.186 -6.120 18.423 1.00 96.50 185 LEU A CA 1
ATOM 1437 C C . LEU A 1 185 ? -14.621 -5.805 18.859 1.00 96.50 185 LEU A C 1
ATOM 1439 O O . LEU A 1 185 ? -15.139 -6.448 19.770 1.00 96.50 185 LEU A O 1
ATOM 1443 N N . VAL A 1 186 ? -15.282 -4.865 18.180 1.00 96.50 186 VAL A N 1
ATOM 1444 C CA . VAL A 1 186 ? -16.664 -4.472 18.491 1.00 96.50 186 VAL A CA 1
ATOM 1445 C C . VAL A 1 186 ? -17.623 -5.651 18.328 1.00 96.50 186 VAL A C 1
ATOM 1447 O O . VAL A 1 186 ? -18.424 -5.913 19.227 1.00 96.50 186 VAL A O 1
ATOM 1450 N N . GLU A 1 187 ? -17.533 -6.396 17.224 1.00 96.38 187 GLU A N 1
ATOM 1451 C CA . GLU A 1 187 ? -18.361 -7.586 16.994 1.00 96.38 187 GLU A CA 1
ATOM 1452 C C . GLU A 1 187 ? -18.116 -8.651 18.074 1.00 96.38 187 GLU A C 1
ATOM 1454 O O . GLU A 1 187 ? -19.063 -9.274 18.552 1.00 96.38 187 GLU A O 1
ATOM 1459 N N . SER A 1 188 ? -16.865 -8.813 18.519 1.00 94.94 188 SER A N 1
ATOM 1460 C CA . SER A 1 188 ? -16.493 -9.768 19.571 1.00 94.94 188 SER A CA 1
ATOM 1461 C C . SER A 1 188 ? -17.024 -9.374 20.952 1.00 94.94 188 SER A C 1
ATOM 1463 O O . SER A 1 188 ? -17.448 -10.246 21.709 1.00 94.94 188 SER A O 1
ATOM 1465 N N . TYR A 1 189 ? -17.018 -8.083 21.295 1.00 93.69 189 TYR A N 1
ATOM 1466 C CA . TYR A 1 189 ? -17.496 -7.597 22.596 1.00 93.69 189 TYR A CA 1
ATOM 1467 C C . TYR A 1 189 ? -19.020 -7.512 22.680 1.00 93.69 189 TYR A C 1
ATOM 1469 O O . TYR A 1 189 ? -19.599 -7.762 23.736 1.00 93.69 189 TYR A O 1
ATOM 1477 N N . THR A 1 190 ? -19.679 -7.178 21.572 1.00 94.06 190 THR A N 1
ATOM 1478 C CA . THR A 1 190 ? -21.129 -6.934 21.547 1.00 94.06 190 THR A CA 1
ATOM 1479 C C . THR A 1 190 ? -21.941 -8.126 21.054 1.00 94.06 190 THR A C 1
ATOM 1481 O O . THR A 1 190 ? -23.146 -8.181 21.293 1.00 94.06 190 THR A O 1
ATOM 1484 N N . ASN A 1 191 ? -21.305 -9.076 20.356 1.00 92.50 191 ASN A N 1
ATOM 1485 C CA . ASN A 1 191 ? -21.964 -10.145 19.602 1.00 92.50 191 ASN A CA 1
ATOM 1486 C C . ASN A 1 191 ? -22.972 -9.616 18.553 1.00 92.50 191 ASN A C 1
ATOM 1488 O O . ASN A 1 191 ? -23.895 -10.325 18.145 1.00 92.50 191 ASN A O 1
ATOM 1492 N N . ILE A 1 192 ? -22.809 -8.359 18.124 1.00 90.81 192 ILE A N 1
ATOM 1493 C CA . ILE A 1 192 ? -23.585 -7.716 17.062 1.00 90.81 192 ILE A CA 1
ATOM 1494 C C . ILE A 1 192 ? -22.701 -7.653 15.827 1.00 90.81 192 ILE A C 1
ATOM 1496 O O . ILE A 1 192 ? -21.610 -7.099 15.878 1.00 90.81 192 ILE A O 1
ATOM 1500 N N . ARG A 1 193 ? -23.192 -8.185 14.706 1.00 92.81 193 ARG A N 1
ATOM 1501 C CA . ARG A 1 193 ? -22.508 -8.070 13.418 1.00 92.81 193 ARG A CA 1
ATOM 1502 C C . ARG A 1 193 ? -22.668 -6.656 12.872 1.00 92.81 193 ARG A C 1
ATOM 1504 O O . ARG A 1 193 ? -23.797 -6.189 12.716 1.00 92.81 193 ARG A O 1
ATOM 1511 N N . LEU A 1 194 ? -21.556 -6.004 12.562 1.00 91.75 194 LEU A N 1
ATOM 1512 C CA . LEU A 1 194 ? -21.557 -4.658 12.012 1.00 91.75 194 LEU A CA 1
ATOM 1513 C C . LEU A 1 194 ? -21.842 -4.685 10.510 1.00 91.75 194 LEU A C 1
ATOM 1515 O O . LEU A 1 194 ? -21.594 -5.668 9.803 1.00 91.75 194 LEU A O 1
ATOM 1519 N N . GLU A 1 195 ? -22.376 -3.574 10.013 1.00 87.75 195 GLU A N 1
ATOM 1520 C CA . GLU A 1 195 ? -22.582 -3.394 8.583 1.00 87.75 195 GLU A CA 1
ATOM 1521 C C . GLU A 1 195 ? -21.248 -3.354 7.834 1.00 87.75 195 GLU A C 1
ATOM 1523 O O . GLU A 1 195 ? -20.222 -2.860 8.319 1.00 87.75 195 GLU A O 1
ATOM 1528 N N . LYS A 1 196 ? -21.272 -3.875 6.607 1.00 85.31 196 LYS A N 1
ATOM 1529 C CA . LYS A 1 196 ? -20.110 -3.836 5.729 1.00 85.31 196 LYS A CA 1
ATOM 1530 C C . LYS A 1 196 ? -19.848 -2.392 5.309 1.00 85.31 196 LYS A C 1
ATOM 1532 O O . LYS A 1 196 ? -20.746 -1.710 4.832 1.00 85.31 196 LYS A O 1
ATOM 1537 N N . ILE A 1 197 ? -18.597 -1.961 5.424 1.00 86.62 197 ILE A N 1
ATOM 1538 C CA . ILE A 1 197 ? -18.181 -0.638 4.962 1.00 86.62 197 ILE A CA 1
ATOM 1539 C C . ILE A 1 197 ? -17.921 -0.710 3.461 1.00 86.62 197 ILE A C 1
ATOM 1541 O O . ILE A 1 197 ? -17.072 -1.477 2.995 1.00 86.62 197 ILE A O 1
ATOM 1545 N N . GLU A 1 198 ? -18.677 0.082 2.710 1.00 86.94 198 GLU A N 1
ATOM 1546 C CA . GLU A 1 198 ? -18.460 0.269 1.284 1.00 86.94 198 GLU A CA 1
ATOM 1547 C C . GLU A 1 198 ? -17.365 1.307 1.060 1.00 86.94 198 GLU A C 1
ATOM 1549 O O . GLU A 1 198 ? -17.348 2.385 1.653 1.00 86.94 198 GLU A O 1
ATOM 1554 N N . LEU A 1 199 ? -16.419 0.950 0.202 1.00 86.94 199 LEU A N 1
ATOM 1555 C CA . LEU A 1 199 ? -15.347 1.831 -0.226 1.00 86.94 199 LEU A CA 1
ATOM 1556 C C . LEU A 1 199 ? -15.665 2.350 -1.632 1.00 86.94 199 LEU A C 1
ATOM 1558 O O . LEU A 1 199 ? -16.473 1.754 -2.345 1.00 86.94 199 LEU A O 1
ATOM 1562 N N . PRO A 1 200 ? -15.048 3.457 -2.062 1.00 87.94 200 PRO A N 1
ATOM 1563 C CA . PRO A 1 200 ? -15.335 4.013 -3.374 1.00 87.94 200 PRO A CA 1
ATOM 1564 C C . PRO A 1 200 ? -14.710 3.165 -4.482 1.00 87.94 200 PRO A C 1
ATOM 1566 O O . PRO A 1 200 ? -13.504 2.922 -4.458 1.00 87.94 200 PRO A O 1
ATOM 1569 N N . GLU A 1 201 ? -15.496 2.794 -5.497 1.00 85.69 201 GLU A N 1
ATOM 1570 C CA . GLU A 1 201 ? -15.007 2.068 -6.685 1.00 85.69 201 GLU A CA 1
ATOM 1571 C C . GLU A 1 201 ? -13.877 2.808 -7.414 1.00 85.69 201 GLU A C 1
ATOM 1573 O O . GLU A 1 201 ? -13.028 2.187 -8.043 1.00 85.69 201 GLU A O 1
ATOM 1578 N N . SER A 1 202 ? -13.819 4.138 -7.278 1.00 84.31 202 SER A N 1
ATOM 1579 C CA . SER A 1 202 ? -12.742 4.969 -7.829 1.00 84.31 202 SER A CA 1
ATOM 1580 C C . SER A 1 202 ? -11.363 4.697 -7.223 1.00 84.31 202 SER A C 1
ATOM 1582 O O . SER A 1 202 ? -10.367 5.211 -7.735 1.00 84.31 202 SER A O 1
ATOM 1584 N N . GLY A 1 203 ? -11.314 3.984 -6.094 1.00 87.94 203 GLY A N 1
ATOM 1585 C CA . GLY A 1 203 ? -10.115 3.748 -5.304 1.00 87.94 203 GLY A CA 1
ATOM 1586 C C . GLY A 1 203 ? -9.481 4.998 -4.712 1.00 87.94 203 GLY A C 1
ATOM 1587 O O . GLY A 1 203 ? -8.323 4.980 -4.302 1.00 87.94 203 GLY A O 1
ATOM 1588 N N . SER A 1 204 ? -10.247 6.087 -4.618 1.00 94.31 204 SER A N 1
ATOM 1589 C CA . SER A 1 204 ? -9.764 7.353 -4.077 1.00 94.31 204 SER A CA 1
ATOM 1590 C C . SER A 1 204 ? -9.214 7.196 -2.656 1.00 94.31 204 SER A C 1
ATOM 1592 O O . SER A 1 204 ? -9.962 6.924 -1.714 1.00 94.31 204 SER A O 1
ATOM 1594 N N . ALA A 1 205 ? -7.916 7.448 -2.493 1.00 94.50 205 ALA A N 1
ATOM 1595 C CA . ALA A 1 205 ? -7.223 7.479 -1.209 1.00 94.50 205 ALA A CA 1
ATOM 1596 C C . ALA A 1 205 ? -7.896 8.451 -0.232 1.00 94.50 205 ALA A C 1
ATOM 1598 O O . ALA A 1 205 ? -8.206 8.084 0.898 1.00 94.50 205 ALA A O 1
ATOM 1599 N N . LYS A 1 206 ? -8.191 9.677 -0.691 1.00 94.44 206 LYS A N 1
ATOM 1600 C CA . LYS A 1 206 ? -8.819 10.723 0.132 1.00 94.44 206 LYS A CA 1
ATOM 1601 C C . LYS A 1 206 ? -10.224 10.339 0.595 1.00 94.44 206 LYS A C 1
ATOM 1603 O O . LYS A 1 206 ? -10.533 10.468 1.776 1.00 94.44 206 LYS A O 1
ATOM 1608 N N . LEU A 1 207 ? -11.063 9.843 -0.316 1.00 93.38 207 LEU A N 1
ATOM 1609 C CA . LEU A 1 207 ? -12.432 9.455 0.029 1.00 93.38 207 LEU A CA 1
ATOM 1610 C C . LEU A 1 207 ? -12.444 8.240 0.964 1.00 93.38 207 LEU A C 1
ATOM 1612 O O . LEU A 1 207 ? -13.171 8.232 1.951 1.00 93.38 207 LEU A O 1
ATOM 1616 N N . SER A 1 208 ? -11.583 7.255 0.708 1.00 93.81 208 SER A N 1
ATOM 1617 C CA . SER A 1 208 ? -11.456 6.060 1.553 1.00 93.81 208 SER A CA 1
ATOM 1618 C C . SER A 1 208 ? -10.963 6.403 2.956 1.00 93.81 208 SER A C 1
ATOM 1620 O O . SER A 1 208 ? -11.518 5.924 3.940 1.00 93.81 208 SER A O 1
ATOM 1622 N N . GLN A 1 209 ? -9.968 7.286 3.050 1.00 94.56 209 GLN A N 1
ATOM 1623 C CA . GLN A 1 209 ? -9.480 7.840 4.308 1.00 94.56 209 GLN A CA 1
ATOM 1624 C C . GLN A 1 209 ? -10.592 8.581 5.069 1.00 94.56 209 GLN A C 1
ATOM 1626 O O . GLN A 1 209 ? -10.715 8.394 6.278 1.00 94.56 209 GLN A O 1
ATOM 1631 N N . SER A 1 210 ? -11.403 9.398 4.385 1.00 94.25 210 SER A N 1
ATOM 1632 C CA . SER A 1 210 ? -12.525 10.115 5.007 1.00 94.25 210 SER A CA 1
ATOM 1633 C C . SER A 1 210 ? -13.582 9.152 5.542 1.00 94.25 210 SER A C 1
ATOM 1635 O O . SER A 1 210 ? -13.972 9.273 6.697 1.00 94.25 210 SER A O 1
ATOM 1637 N N . ILE A 1 211 ? -14.002 8.170 4.737 1.00 94.44 211 ILE A N 1
ATOM 1638 C CA . ILE A 1 211 ? -14.989 7.156 5.140 1.00 94.44 211 ILE A CA 1
ATOM 1639 C C . ILE A 1 211 ? -14.482 6.386 6.360 1.00 94.44 211 ILE A C 1
ATOM 1641 O O . ILE A 1 211 ? -15.201 6.232 7.346 1.00 94.44 211 ILE A O 1
ATOM 1645 N N . ALA A 1 212 ? -13.229 5.933 6.312 1.00 95.38 212 ALA A N 1
ATOM 1646 C CA . ALA A 1 21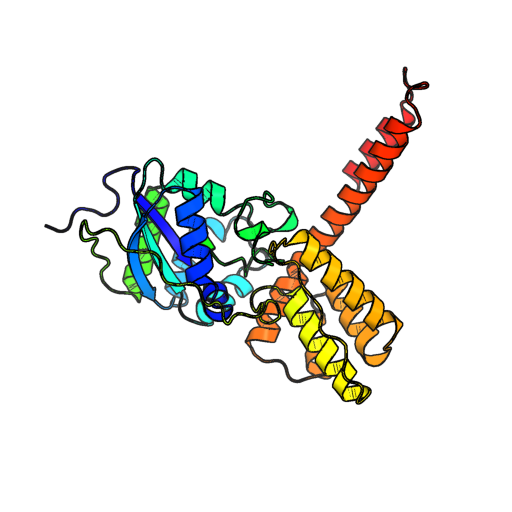2 ? -12.639 5.171 7.399 1.00 95.38 212 ALA A CA 1
ATOM 1647 C C . ALA A 1 212 ? -12.531 6.002 8.682 1.00 95.38 212 ALA A C 1
ATOM 1649 O O . ALA A 1 212 ? -12.876 5.509 9.751 1.00 95.38 212 ALA A O 1
ATOM 1650 N N . ARG A 1 213 ? -12.117 7.273 8.584 1.00 96.12 213 ARG A N 1
ATOM 1651 C CA . ARG A 1 213 ? -12.065 8.182 9.733 1.00 96.12 213 ARG A CA 1
ATOM 1652 C C . ARG A 1 213 ? -13.441 8.365 10.370 1.00 96.12 213 ARG A C 1
ATOM 1654 O O . ARG A 1 213 ? -13.555 8.163 11.572 1.00 96.12 213 ARG A O 1
ATOM 1661 N N . THR A 1 214 ? -14.463 8.689 9.581 1.00 96.31 214 THR A N 1
ATOM 1662 C CA . THR A 1 214 ? -15.827 8.881 10.096 1.00 96.31 214 THR A CA 1
ATOM 1663 C C . THR A 1 214 ? -16.335 7.625 10.798 1.00 96.31 214 THR A C 1
ATOM 1665 O O . THR A 1 214 ? -16.872 7.714 11.895 1.00 96.31 214 THR A O 1
ATOM 1668 N N . LYS A 1 215 ? -16.096 6.437 10.229 1.00 96.50 215 LYS A N 1
ATOM 1669 C CA . LYS A 1 215 ? -16.487 5.174 10.872 1.00 96.50 215 LYS A CA 1
ATOM 1670 C C . LYS A 1 215 ? -15.733 4.888 12.165 1.00 96.50 215 LYS A C 1
ATOM 1672 O O . LYS A 1 215 ? -16.330 4.385 13.109 1.00 96.50 215 LYS A O 1
ATOM 1677 N N . LEU A 1 216 ? -14.450 5.229 12.232 1.00 97.50 216 LEU A N 1
ATOM 1678 C CA . LEU A 1 216 ? -13.688 5.131 13.474 1.00 97.50 216 LEU A CA 1
ATOM 1679 C C . LEU A 1 216 ? -14.236 6.078 14.549 1.00 97.50 216 LEU A C 1
ATOM 1681 O O . LEU A 1 216 ? -14.397 5.654 15.686 1.00 97.50 216 LEU A O 1
ATOM 1685 N N . GLU A 1 217 ? -14.562 7.322 14.199 1.00 97.38 217 GLU A N 1
ATOM 1686 C CA . GLU A 1 217 ? -15.169 8.287 15.128 1.00 97.38 217 GLU A CA 1
ATOM 1687 C C . GLU A 1 217 ? -16.541 7.796 15.627 1.00 97.38 217 GLU A C 1
ATOM 1689 O O . GLU A 1 217 ? -16.757 7.733 16.834 1.00 97.38 217 GLU A O 1
ATOM 1694 N N . GLU A 1 218 ? -17.411 7.316 14.728 1.00 97.06 218 GLU A N 1
ATOM 1695 C CA . GLU A 1 218 ? -18.698 6.699 15.096 1.00 97.06 218 GLU A CA 1
ATOM 1696 C C . GLU A 1 218 ? -18.522 5.529 16.083 1.00 97.06 218 GLU A C 1
ATOM 1698 O O . GLU A 1 218 ? -19.277 5.403 17.049 1.00 97.06 218 GLU A O 1
ATOM 1703 N N . TYR A 1 219 ? -17.523 4.667 15.870 1.00 97.06 219 TYR A N 1
ATOM 1704 C CA . TYR A 1 219 ? -17.248 3.549 16.775 1.00 97.06 219 TYR A CA 1
ATOM 1705 C C . TYR A 1 219 ? -16.644 3.991 18.106 1.00 97.06 219 TYR A C 1
ATOM 1707 O O . TYR A 1 219 ? -16.971 3.399 19.133 1.00 97.06 219 TYR A O 1
ATOM 1715 N N . ALA A 1 220 ? -15.796 5.019 18.113 1.00 97.25 220 ALA A N 1
ATOM 1716 C CA . ALA A 1 220 ? -15.231 5.564 19.343 1.00 97.25 220 ALA A CA 1
ATOM 1717 C C . ALA A 1 220 ? -16.304 6.185 20.249 1.00 97.25 220 ALA A C 1
ATOM 1719 O O . ALA A 1 220 ? -16.175 6.093 21.471 1.00 97.25 220 ALA A O 1
ATOM 1720 N N . ASP A 1 221 ? -17.352 6.767 19.657 1.00 97.19 221 ASP A N 1
ATOM 1721 C CA . ASP A 1 221 ? -18.495 7.338 20.376 1.00 97.19 221 ASP A CA 1
ATOM 1722 C C . ASP A 1 221 ? -19.477 6.259 20.858 1.00 97.19 221 ASP A C 1
ATOM 1724 O O . ASP A 1 221 ? -20.031 6.355 21.955 1.00 97.19 221 ASP A O 1
ATOM 1728 N N . ALA A 1 222 ? -19.705 5.221 20.048 1.00 96.12 222 ALA A N 1
ATOM 1729 C CA . ALA A 1 222 ? -20.680 4.173 20.350 1.00 96.12 222 ALA A CA 1
ATOM 1730 C C . ALA A 1 222 ? -20.146 3.073 21.287 1.00 96.12 222 ALA A C 1
ATOM 1732 O O . ALA A 1 222 ? -20.931 2.456 22.012 1.00 96.12 222 ALA A O 1
ATOM 1733 N N . TYR A 1 223 ? -18.835 2.804 21.275 1.00 96.00 223 TYR A N 1
ATOM 1734 C CA . TYR A 1 223 ? -18.234 1.645 21.939 1.00 96.00 223 TYR A CA 1
ATOM 1735 C C . TYR A 1 223 ? -17.019 2.040 22.787 1.00 96.00 223 TYR A C 1
ATOM 1737 O O . TYR A 1 223 ? -15.887 2.141 22.307 1.00 96.00 223 TYR A O 1
ATOM 1745 N N . GLN A 1 224 ? -17.250 2.193 24.092 1.00 94.31 224 GLN A N 1
ATOM 1746 C CA . GLN A 1 224 ? -16.234 2.657 25.041 1.00 94.31 224 GLN A CA 1
ATOM 1747 C C . GLN A 1 224 ? -14.968 1.779 25.061 1.00 94.31 224 GLN A C 1
ATOM 1749 O O . GLN A 1 224 ? -13.868 2.310 25.207 1.00 94.31 224 GLN A O 1
ATOM 1754 N N . ASP A 1 225 ? -15.107 0.462 24.863 1.00 93.50 225 ASP A N 1
ATOM 1755 C CA . ASP A 1 225 ? -14.000 -0.506 24.929 1.00 93.50 225 ASP A CA 1
ATOM 1756 C C . ASP A 1 225 ? -12.956 -0.339 23.810 1.00 93.50 225 ASP A C 1
ATOM 1758 O O . ASP A 1 225 ? -11.809 -0.752 23.970 1.00 93.50 225 ASP A O 1
ATOM 1762 N N . VAL A 1 226 ? -13.323 0.285 22.684 1.00 96.62 226 VAL A N 1
ATOM 1763 C CA . VAL A 1 226 ? -12.402 0.560 21.560 1.00 96.62 226 VAL A CA 1
ATOM 1764 C C . VAL A 1 226 ? -12.064 2.044 21.417 1.00 96.62 226 VAL A C 1
ATOM 1766 O O . VAL A 1 226 ? -11.160 2.402 20.667 1.00 96.62 226 VAL A O 1
ATOM 1769 N N . SER A 1 227 ? -12.740 2.923 22.159 1.00 97.44 227 SER A N 1
ATOM 1770 C CA . SER A 1 227 ? -12.574 4.374 22.042 1.00 97.44 227 SER A CA 1
ATOM 1771 C C . SER A 1 227 ? -11.117 4.814 22.235 1.00 97.44 227 SER A C 1
ATOM 1773 O O . SER A 1 227 ? -10.556 5.513 21.392 1.00 97.44 227 SER A O 1
ATOM 1775 N N . ALA A 1 228 ? -10.448 4.314 23.282 1.00 97.50 228 ALA A N 1
ATOM 1776 C CA . ALA A 1 228 ? -9.054 4.659 23.568 1.00 97.50 228 ALA A CA 1
ATOM 1777 C C . ALA A 1 228 ? -8.094 4.253 22.435 1.00 97.50 228 ALA A C 1
ATOM 1779 O O . ALA A 1 228 ? -7.214 5.026 22.055 1.00 97.50 228 ALA A O 1
ATOM 1780 N N . CYS A 1 229 ? -8.278 3.061 21.861 1.00 97.31 229 CYS A N 1
ATOM 1781 C CA . CYS A 1 229 ? -7.403 2.561 20.806 1.00 97.31 229 CYS A CA 1
ATOM 1782 C C . CYS A 1 229 ? -7.577 3.341 19.497 1.00 97.31 229 CYS A C 1
ATOM 1784 O O . CYS A 1 229 ? -6.599 3.630 18.804 1.00 97.31 229 CYS A O 1
ATOM 1786 N N . ILE A 1 230 ? -8.815 3.742 19.200 1.00 98.50 230 ILE A N 1
ATOM 1787 C CA . ILE A 1 230 ? -9.148 4.575 18.049 1.00 98.50 230 ILE A CA 1
ATOM 1788 C C . ILE A 1 230 ? -8.523 5.963 18.187 1.00 98.50 230 ILE A C 1
ATOM 1790 O O . ILE A 1 230 ? -7.915 6.436 17.227 1.00 98.50 230 ILE A O 1
ATOM 1794 N N . GLN A 1 231 ? -8.614 6.593 19.362 1.00 98.19 231 GLN A N 1
ATOM 1795 C CA . GLN A 1 231 ? -8.004 7.908 19.588 1.00 98.19 231 GLN A CA 1
ATOM 1796 C C . GLN A 1 231 ? -6.483 7.860 19.409 1.00 98.19 231 GLN A C 1
ATOM 1798 O O . GLN A 1 231 ? -5.939 8.648 18.636 1.00 98.19 231 GLN A O 1
ATOM 1803 N N . LEU A 1 232 ? -5.808 6.864 20.002 1.00 98.44 232 LEU A N 1
ATOM 1804 C CA . LEU A 1 232 ? -4.367 6.656 19.806 1.00 98.44 232 LEU A CA 1
ATOM 1805 C C . LEU A 1 232 ? -4.001 6.548 18.319 1.00 98.44 232 LEU A C 1
ATOM 1807 O O . LEU A 1 232 ? -3.051 7.195 17.865 1.00 98.44 232 LEU A O 1
ATOM 1811 N N . PHE A 1 233 ? -4.777 5.777 17.548 1.00 98.56 233 PHE A N 1
ATOM 1812 C CA . PHE A 1 233 ? -4.560 5.660 16.112 1.00 98.56 233 PHE A CA 1
ATOM 1813 C C . PHE A 1 233 ? -4.796 6.990 15.396 1.00 98.56 233 PHE A C 1
ATOM 1815 O O . PHE A 1 233 ? -3.943 7.396 14.621 1.00 98.56 233 PHE A O 1
ATOM 1822 N N . LEU A 1 234 ? -5.906 7.698 15.627 1.00 97.44 234 LEU A N 1
ATOM 1823 C CA . LEU A 1 234 ? -6.227 8.950 14.922 1.00 97.44 234 LEU A CA 1
ATOM 1824 C C . LEU A 1 234 ? -5.241 10.091 15.233 1.00 97.44 234 LEU A C 1
ATOM 1826 O O . LEU A 1 234 ? -4.975 10.933 14.366 1.00 97.44 234 LEU A O 1
ATOM 1830 N N . GLU A 1 235 ? -4.655 10.090 16.429 1.00 96.44 235 GLU A N 1
ATOM 1831 C CA . GLU A 1 235 ? -3.595 11.013 16.851 1.00 96.44 235 GLU A CA 1
ATOM 1832 C C . GLU A 1 235 ? -2.222 10.672 16.241 1.00 96.44 235 GLU A C 1
ATOM 1834 O O . GLU A 1 235 ? -1.310 11.506 16.235 1.00 96.44 235 GLU A O 1
ATOM 1839 N N . GLY A 1 236 ? -2.062 9.466 15.688 1.00 96.56 236 GLY A N 1
ATOM 1840 C CA . GLY A 1 236 ? -0.775 8.971 15.206 1.00 96.56 236 GLY A CA 1
ATOM 1841 C C . GLY A 1 236 ? 0.191 8.638 16.345 1.00 96.56 236 GLY A C 1
ATOM 1842 O O . GLY A 1 236 ? 1.394 8.885 16.221 1.00 96.56 236 GLY A O 1
ATOM 1843 N N . SER A 1 237 ? -0.329 8.119 17.462 1.00 96.88 237 SER A N 1
ATOM 1844 C CA . SER A 1 237 ? 0.466 7.729 18.627 1.00 96.88 237 SER A CA 1
ATOM 1845 C C . SER A 1 237 ? 1.229 6.423 18.390 1.00 96.88 237 SER A C 1
ATOM 1847 O O . SER A 1 237 ? 0.675 5.441 17.887 1.00 96.88 237 SER A O 1
ATOM 1849 N N . SER A 1 238 ? 2.491 6.375 18.830 1.00 93.31 238 SER A N 1
ATOM 1850 C CA . SER A 1 238 ? 3.316 5.158 18.817 1.00 93.31 238 SER A CA 1
ATOM 1851 C C . SER A 1 238 ? 2.771 4.043 19.713 1.00 93.31 238 SER A C 1
ATOM 1853 O O . SER A 1 238 ? 3.103 2.880 19.496 1.00 93.31 238 SER A O 1
ATOM 1855 N N . ASP A 1 239 ? 1.906 4.376 20.673 1.00 97.12 239 ASP A N 1
ATOM 1856 C CA . ASP A 1 239 ? 1.328 3.416 21.622 1.00 97.12 239 ASP A CA 1
ATOM 1857 C C . ASP A 1 239 ? 0.145 2.634 21.030 1.00 97.12 239 ASP A C 1
ATOM 1859 O O . ASP A 1 239 ? -0.381 1.713 21.651 1.00 97.12 239 ASP A O 1
ATOM 1863 N N . THR A 1 240 ? -0.271 2.968 19.803 1.00 98.06 240 THR A N 1
ATOM 1864 C CA . THR A 1 240 ? -1.409 2.327 19.132 1.00 98.06 240 THR A CA 1
ATOM 1865 C C . THR A 1 240 ? -1.257 0.807 19.059 1.00 98.06 240 THR A C 1
ATOM 1867 O O . THR A 1 240 ? -2.195 0.078 19.371 1.00 98.06 240 THR A O 1
ATOM 1870 N N . ILE A 1 241 ? -0.081 0.313 18.654 1.00 97.56 241 ILE A N 1
ATOM 1871 C CA . ILE A 1 241 ? 0.141 -1.127 18.457 1.00 97.56 241 ILE A CA 1
ATOM 1872 C C . ILE A 1 241 ? 0.125 -1.873 19.789 1.00 97.56 241 ILE A C 1
ATOM 1874 O O . ILE A 1 241 ? -0.604 -2.853 19.913 1.00 97.56 241 ILE A O 1
ATOM 1878 N N . SER A 1 242 ? 0.872 -1.396 20.788 1.00 97.19 242 SER A N 1
ATOM 1879 C CA . SER A 1 242 ? 0.938 -2.049 22.101 1.00 97.19 242 SER A CA 1
ATOM 1880 C C . SER A 1 242 ? -0.429 -2.073 22.785 1.00 97.19 242 SER A C 1
ATOM 1882 O O . SER A 1 242 ? -0.791 -3.072 23.407 1.00 97.19 242 SER A O 1
ATOM 1884 N N . HIS A 1 243 ? -1.220 -1.010 22.621 1.00 97.62 243 HIS A N 1
ATOM 1885 C CA . HIS A 1 243 ? -2.583 -0.976 23.125 1.00 97.62 243 HIS A CA 1
ATOM 1886 C C . HIS A 1 243 ? -3.496 -1.961 22.376 1.00 97.62 243 HIS A C 1
ATOM 1888 O O . HIS A 1 243 ? -4.200 -2.732 23.025 1.00 97.62 243 HIS A O 1
ATOM 1894 N N . LEU A 1 244 ? -3.451 -2.022 21.037 1.00 97.00 244 LEU A N 1
ATOM 1895 C CA . LEU A 1 244 ? -4.231 -3.009 20.269 1.00 97.00 244 LEU A CA 1
ATOM 1896 C C . LEU A 1 244 ? -3.888 -4.450 20.649 1.00 97.00 244 LEU A C 1
ATOM 1898 O O . LEU A 1 244 ? -4.793 -5.265 20.802 1.00 97.00 244 LEU A O 1
ATOM 1902 N N . GLU A 1 245 ? -2.605 -4.761 20.829 1.00 96.81 245 GLU A N 1
ATOM 1903 C CA . GLU A 1 245 ? -2.154 -6.100 21.223 1.00 96.81 245 GLU A CA 1
ATOM 1904 C C . GLU A 1 245 ? -2.661 -6.520 22.607 1.00 96.81 245 GLU A C 1
ATOM 1906 O O . GLU A 1 245 ? -2.795 -7.715 22.868 1.00 96.81 245 GLU A O 1
ATOM 1911 N N . SER A 1 246 ? -2.979 -5.559 23.482 1.00 96.69 246 SER A N 1
ATOM 1912 C CA . SER A 1 246 ? -3.619 -5.849 24.770 1.00 96.69 246 SER A CA 1
ATOM 1913 C C . SER A 1 246 ? -5.091 -6.264 24.633 1.00 96.69 246 SER A C 1
ATOM 1915 O O . SER A 1 246 ? -5.619 -6.925 25.525 1.00 96.69 246 SER A O 1
ATOM 1917 N N . LEU A 1 247 ? -5.734 -5.912 23.512 1.00 96.12 247 LEU A N 1
ATOM 1918 C CA . LEU A 1 247 ? -7.150 -6.171 23.235 1.00 96.12 247 LEU A CA 1
ATOM 1919 C C . LEU A 1 247 ? -7.354 -7.395 22.332 1.00 96.12 247 LEU A C 1
ATOM 1921 O O . LEU A 1 247 ? -8.300 -8.157 22.527 1.00 96.12 247 LEU A O 1
ATOM 1925 N N . VAL A 1 248 ? -6.483 -7.584 21.334 1.00 95.75 248 VAL A N 1
ATOM 1926 C CA . VAL A 1 248 ? -6.594 -8.655 20.334 1.00 95.75 248 VAL A CA 1
ATOM 1927 C C . VAL A 1 248 ? -5.224 -9.094 19.803 1.00 95.75 248 VAL A C 1
ATOM 1929 O O . VAL A 1 248 ? -4.366 -8.253 19.523 1.00 95.75 248 VAL A O 1
ATOM 1932 N N . PRO A 1 249 ? -4.996 -10.406 19.589 1.00 95.75 249 PRO A N 1
ATOM 1933 C CA . PRO A 1 249 ? -3.806 -10.878 18.892 1.00 95.75 249 PRO A CA 1
ATOM 1934 C C . PRO A 1 249 ? -3.745 -10.342 17.457 1.00 95.75 249 PRO A C 1
ATOM 1936 O O . PRO A 1 249 ? -4.625 -10.616 16.643 1.00 95.75 249 PRO A O 1
ATOM 1939 N N . LEU A 1 250 ? -2.672 -9.622 17.131 1.00 96.38 250 LEU A N 1
ATOM 1940 C CA . LEU A 1 250 ? -2.426 -9.101 15.787 1.00 96.38 250 LEU A CA 1
ATOM 1941 C C . LEU A 1 250 ? -1.484 -10.007 14.994 1.00 96.38 250 LEU A C 1
ATOM 1943 O O . LEU A 1 250 ? -0.455 -10.461 15.511 1.00 96.38 250 LEU A O 1
ATOM 1947 N N . THR A 1 251 ? -1.768 -10.200 13.703 1.00 96.62 251 THR A N 1
ATOM 1948 C CA . THR A 1 251 ? -0.793 -10.821 12.801 1.00 96.62 251 THR A CA 1
ATOM 1949 C C . THR A 1 251 ? 0.392 -9.880 12.563 1.00 96.62 251 THR A C 1
ATOM 1951 O O . THR A 1 251 ? 0.302 -8.668 12.760 1.00 96.62 251 THR A O 1
ATOM 1954 N N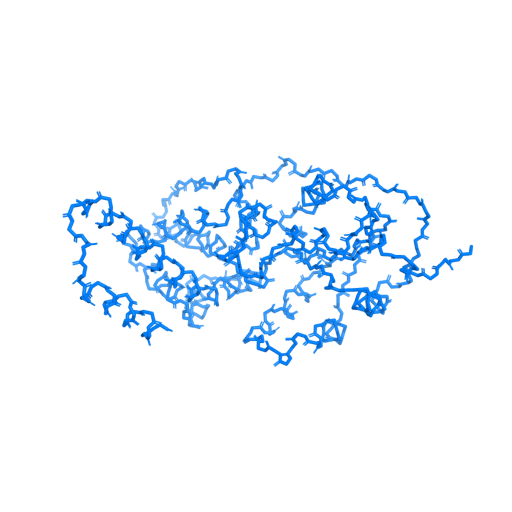 . ALA A 1 252 ? 1.520 -10.417 12.086 1.00 96.88 252 ALA A N 1
ATOM 1955 C CA . ALA A 1 252 ? 2.672 -9.587 11.718 1.00 96.88 252 ALA A CA 1
ATOM 1956 C C . ALA A 1 252 ? 2.318 -8.522 10.661 1.00 96.88 252 ALA A C 1
ATOM 1958 O O . ALA A 1 252 ? 2.872 -7.426 10.679 1.00 96.88 252 ALA A O 1
ATOM 1959 N N . TRP A 1 253 ? 1.371 -8.831 9.768 1.00 97.12 253 TRP A N 1
ATOM 1960 C CA . TRP A 1 253 ? 0.916 -7.885 8.757 1.00 97.12 253 TRP A CA 1
ATOM 1961 C C . TRP A 1 253 ? 0.033 -6.788 9.338 1.00 97.12 253 TRP A C 1
ATOM 1963 O O . TRP A 1 253 ? 0.234 -5.629 8.991 1.00 97.12 253 TRP A O 1
ATOM 1973 N N . ASP A 1 254 ? -0.889 -7.127 10.244 1.00 97.31 254 ASP A N 1
ATOM 1974 C CA . ASP A 1 254 ? -1.740 -6.124 10.892 1.00 97.31 254 ASP A CA 1
ATOM 1975 C C . ASP A 1 254 ? -0.875 -5.105 11.629 1.00 97.31 254 ASP A C 1
ATOM 1977 O O . ASP A 1 254 ? -1.037 -3.903 11.439 1.00 97.31 254 ASP A O 1
ATOM 1981 N N . LYS A 1 255 ? 0.128 -5.577 12.385 1.00 97.88 255 LYS A N 1
ATOM 1982 C CA . LYS A 1 255 ? 1.084 -4.695 13.070 1.00 97.88 255 LYS A CA 1
ATOM 1983 C C . LYS A 1 255 ? 1.794 -3.767 12.093 1.00 97.88 255 LYS A C 1
ATOM 1985 O O . LYS A 1 255 ? 1.893 -2.570 12.353 1.00 97.88 255 LYS A O 1
ATOM 1990 N N . LEU A 1 256 ? 2.281 -4.308 10.977 1.00 98.06 256 LEU A N 1
ATOM 1991 C CA . LEU A 1 256 ? 3.008 -3.532 9.980 1.00 98.06 256 LEU A CA 1
ATOM 1992 C C . LEU A 1 256 ? 2.102 -2.488 9.311 1.00 98.06 256 LEU A C 1
ATOM 1994 O O . LEU A 1 256 ? 2.436 -1.306 9.315 1.00 98.06 256 LEU A O 1
ATOM 1998 N N . ALA A 1 257 ? 0.946 -2.900 8.789 1.00 97.88 257 ALA A N 1
ATOM 1999 C CA . ALA A 1 257 ? 0.028 -2.014 8.082 1.00 97.88 257 ALA A CA 1
ATOM 2000 C C . ALA A 1 257 ? -0.552 -0.935 9.004 1.00 97.88 257 ALA A C 1
ATOM 2002 O O . ALA A 1 257 ? -0.568 0.239 8.634 1.00 97.88 257 ALA A O 1
ATOM 2003 N N . VAL A 1 258 ? -0.953 -1.290 10.230 1.00 98.19 258 VAL A N 1
ATOM 2004 C CA . VAL A 1 258 ? -1.426 -0.307 11.215 1.00 98.19 258 VAL A CA 1
ATOM 2005 C C . VAL A 1 258 ? -0.303 0.662 11.588 1.00 98.19 258 VAL A C 1
ATOM 2007 O O . VAL A 1 258 ? -0.548 1.863 11.611 1.00 98.19 258 VAL A O 1
ATOM 2010 N N . SER A 1 259 ? 0.937 0.194 11.782 1.00 97.94 259 SER A N 1
ATOM 2011 C CA . SER A 1 259 ? 2.086 1.082 12.041 1.00 97.94 259 SER A CA 1
ATOM 2012 C C . SER A 1 259 ? 2.320 2.067 10.893 1.00 97.94 259 SER A C 1
ATOM 2014 O O . SER A 1 259 ? 2.531 3.256 11.128 1.00 97.94 259 SER A O 1
ATOM 2016 N N . CYS A 1 260 ? 2.226 1.598 9.645 1.00 97.19 260 CYS A N 1
ATOM 2017 C CA . CYS A 1 260 ? 2.275 2.452 8.459 1.00 97.19 260 CYS A CA 1
ATOM 2018 C C . CYS A 1 260 ? 1.126 3.480 8.441 1.00 97.19 260 CYS A C 1
ATOM 2020 O O . CYS A 1 260 ? 1.343 4.649 8.124 1.00 97.19 260 CYS A O 1
ATOM 2022 N N . GLY A 1 261 ? -0.080 3.072 8.841 1.00 97.31 261 GLY A N 1
ATOM 2023 C CA . GLY A 1 261 ? -1.229 3.963 9.000 1.00 97.31 261 GLY A CA 1
ATOM 2024 C C . GLY A 1 261 ? -0.992 5.048 10.051 1.00 97.31 261 GLY A C 1
ATOM 2025 O O . GLY A 1 261 ? -1.217 6.222 9.756 1.00 97.31 261 GLY A O 1
ATOM 2026 N N . VAL A 1 262 ? -0.486 4.675 11.234 1.00 97.06 262 VAL A N 1
ATOM 2027 C CA . VAL A 1 262 ? -0.175 5.564 12.373 1.00 97.06 262 VAL A CA 1
ATOM 2028 C C . VAL A 1 262 ? 0.789 6.675 11.964 1.00 97.06 262 VAL A C 1
ATOM 2030 O O . VAL A 1 262 ? 0.534 7.851 12.228 1.00 97.06 262 VAL A O 1
ATOM 2033 N N . VAL A 1 263 ? 1.871 6.338 11.259 1.00 94.50 263 VAL A N 1
ATOM 2034 C CA . VAL A 1 263 ? 2.874 7.340 10.864 1.00 94.50 263 VAL A CA 1
ATOM 2035 C C . VAL A 1 263 ? 2.345 8.346 9.836 1.00 94.50 263 VAL A C 1
ATOM 2037 O O . VAL A 1 263 ? 2.788 9.493 9.806 1.00 94.5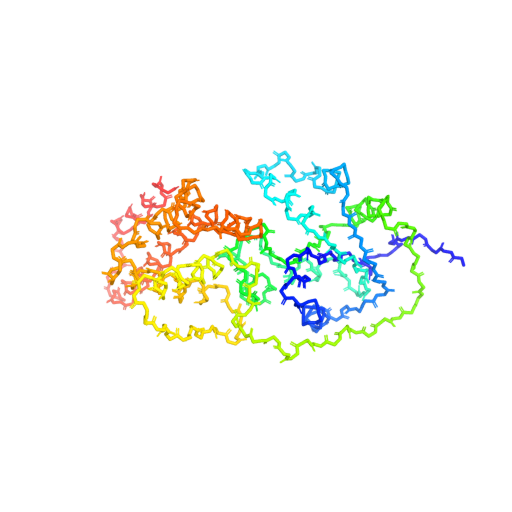0 263 VAL A O 1
ATOM 2040 N N . ALA A 1 264 ? 1.344 7.957 9.043 1.00 94.50 264 ALA A N 1
ATOM 2041 C CA . ALA A 1 264 ? 0.707 8.825 8.055 1.00 94.50 264 ALA A CA 1
ATOM 2042 C C . ALA A 1 264 ? -0.304 9.818 8.663 1.00 94.50 264 ALA A C 1
ATOM 2044 O O . ALA A 1 264 ? -0.663 10.815 8.031 1.00 94.50 264 ALA A O 1
ATOM 2045 N N . ARG A 1 265 ? -0.779 9.587 9.897 1.00 94.88 265 ARG A N 1
ATOM 2046 C CA . ARG A 1 265 ? -1.902 10.346 10.491 1.00 94.88 265 ARG A CA 1
ATOM 2047 C C . ARG A 1 265 ? -1.625 11.832 10.611 1.00 94.88 265 ARG A C 1
ATOM 2049 O O . ARG A 1 265 ? -2.490 12.639 10.287 1.00 94.88 265 ARG A O 1
ATOM 2056 N N . ARG A 1 266 ? -0.406 12.205 11.011 1.00 90.62 266 ARG A N 1
ATOM 2057 C CA . ARG A 1 266 ? -0.009 13.616 11.144 1.00 90.62 266 ARG A CA 1
ATOM 2058 C C . ARG A 1 266 ? -0.185 14.380 9.835 1.00 90.62 266 ARG A C 1
ATOM 2060 O O . ARG A 1 266 ? -0.656 15.513 9.853 1.00 90.62 266 ARG A O 1
ATOM 2067 N N . GLN A 1 267 ? 0.168 13.765 8.710 1.00 91.06 267 GLN A N 1
ATOM 2068 C CA . GLN A 1 267 ? 0.052 14.398 7.402 1.00 91.06 267 GLN A CA 1
ATOM 2069 C C . GLN A 1 267 ? -1.409 14.483 6.954 1.00 91.06 267 GLN A C 1
ATOM 2071 O O . GLN A 1 267 ? -1.838 15.549 6.526 1.00 91.06 267 GLN A O 1
ATOM 2076 N N . TRP A 1 268 ? -2.208 13.434 7.171 1.00 93.81 268 TRP A N 1
ATOM 2077 C CA . TRP A 1 268 ? -3.655 13.492 6.933 1.00 93.81 268 TRP A CA 1
ATOM 2078 C C . TRP A 1 268 ? -4.369 14.565 7.758 1.00 93.81 268 TRP A C 1
ATOM 2080 O O . TRP A 1 268 ? -5.187 15.299 7.209 1.00 93.81 268 TRP A O 1
ATOM 2090 N N . ASN A 1 269 ? -4.029 14.697 9.043 1.00 90.25 269 ASN A N 1
ATOM 2091 C CA . ASN A 1 269 ? -4.609 15.705 9.934 1.00 90.25 269 ASN A CA 1
ATOM 2092 C C . ASN A 1 269 ? -4.217 17.136 9.516 1.00 90.25 269 ASN A C 1
ATOM 2094 O O . ASN A 1 269 ? -5.009 18.065 9.654 1.00 90.25 269 ASN A O 1
ATOM 2098 N N . ARG A 1 270 ? -3.008 17.332 8.968 1.00 86.56 270 ARG A N 1
ATOM 2099 C CA . ARG A 1 270 ? -2.597 18.622 8.384 1.00 86.56 270 ARG A CA 1
ATOM 2100 C C . ARG A 1 270 ? -3.350 18.928 7.091 1.00 86.56 270 ARG A C 1
ATOM 2102 O O . ARG A 1 270 ? -3.801 20.056 6.909 1.00 86.56 270 ARG A O 1
ATOM 2109 N N . SER A 1 271 ? -3.498 17.941 6.206 1.00 77.88 271 SER A N 1
ATOM 2110 C CA . SER A 1 271 ? -4.222 18.112 4.942 1.00 77.88 271 SER A CA 1
ATOM 2111 C C . SER A 1 271 ? -5.694 18.463 5.164 1.00 77.88 271 SER A C 1
ATOM 2113 O O . SER A 1 271 ? -6.188 19.375 4.510 1.00 77.88 271 SER A O 1
ATOM 2115 N N . SER A 1 272 ? -6.376 17.816 6.116 1.00 77.44 272 SER A N 1
ATOM 2116 C CA . SER A 1 272 ? -7.779 18.126 6.428 1.00 77.44 272 SER A CA 1
ATOM 2117 C C . SER A 1 272 ? -7.955 19.531 7.013 1.00 77.44 272 SER A C 1
ATOM 2119 O O . SER A 1 272 ? -8.886 20.248 6.637 1.00 77.44 272 SER A O 1
ATOM 2121 N N . LEU A 1 273 ? -7.040 19.965 7.889 1.00 78.06 273 LEU A N 1
ATOM 2122 C CA . LEU A 1 273 ? -7.029 21.329 8.422 1.00 78.06 273 LEU A CA 1
ATOM 2123 C C . LEU A 1 273 ? -6.876 22.357 7.291 1.00 78.06 273 LEU A C 1
ATOM 2125 O O . LEU A 1 273 ? -7.612 23.341 7.246 1.00 78.06 273 LEU A O 1
ATOM 2129 N N . TRP A 1 274 ? -5.953 22.110 6.358 1.00 73.50 274 TRP A N 1
ATOM 2130 C CA . TRP A 1 274 ? -5.731 22.988 5.211 1.00 73.50 274 TRP A CA 1
ATOM 2131 C C . TRP A 1 274 ? -6.950 23.064 4.285 1.00 73.50 274 TRP A C 1
ATOM 2133 O O . TRP A 1 274 ? -7.372 24.159 3.918 1.00 73.50 274 TRP A O 1
ATOM 2143 N N . GLU A 1 275 ? -7.560 21.923 3.957 1.00 77.31 275 GLU A N 1
ATOM 2144 C CA . GLU A 1 275 ? -8.791 21.866 3.155 1.00 77.31 275 GLU A CA 1
ATOM 2145 C C . GLU A 1 275 ? -9.943 22.630 3.835 1.00 77.31 275 GLU A C 1
ATOM 2147 O O . GLU A 1 275 ? -10.686 23.354 3.170 1.00 77.31 275 GLU A O 1
ATOM 2152 N N . THR A 1 276 ? -10.038 22.558 5.166 1.00 77.19 276 THR A N 1
ATOM 2153 C CA . THR A 1 276 ? -11.019 23.321 5.956 1.00 77.19 276 THR A CA 1
ATOM 2154 C C . THR A 1 276 ? -10.757 24.827 5.880 1.00 77.19 276 THR A C 1
ATOM 2156 O O . THR A 1 276 ? -11.679 25.606 5.633 1.00 77.19 276 THR A O 1
ATOM 2159 N N . ILE A 1 277 ? -9.501 25.254 6.047 1.00 78.88 277 ILE A N 1
ATOM 2160 C CA . ILE A 1 277 ? -9.101 26.666 5.953 1.00 78.88 277 ILE A CA 1
ATOM 2161 C C . ILE A 1 277 ? -9.410 27.225 4.560 1.00 78.88 277 ILE A C 1
ATOM 2163 O O . ILE A 1 277 ? -9.981 28.311 4.451 1.00 78.88 277 ILE A O 1
ATOM 2167 N N . GLU A 1 278 ? -9.075 26.493 3.498 1.00 79.25 278 GLU A N 1
ATOM 2168 C CA . GLU A 1 278 ? -9.344 26.924 2.123 1.00 79.25 278 GLU A CA 1
ATOM 2169 C C . GLU A 1 278 ? -10.844 26.934 1.797 1.00 79.25 278 GLU A C 1
ATOM 2171 O O . GLU A 1 278 ? -11.310 27.841 1.107 1.00 79.25 278 GLU A O 1
ATOM 2176 N N . SER A 1 279 ? -11.631 26.004 2.351 1.00 76.50 279 SER A N 1
ATOM 2177 C CA . SER A 1 279 ? -13.095 26.037 2.241 1.00 76.50 279 SER A CA 1
ATOM 2178 C C . SER A 1 279 ? -13.685 27.291 2.897 1.00 76.50 279 SER A C 1
ATOM 2180 O O . SER A 1 279 ? -14.432 28.027 2.248 1.00 76.50 279 SER A O 1
ATOM 2182 N N . ILE A 1 280 ? -13.278 27.606 4.134 1.00 80.12 280 ILE A N 1
ATOM 2183 C CA . ILE A 1 280 ? -13.690 28.834 4.836 1.00 80.12 280 ILE A CA 1
ATOM 2184 C C . ILE A 1 280 ? -13.266 30.071 4.040 1.00 80.12 280 ILE A C 1
ATOM 2186 O O . ILE A 1 280 ? -14.066 30.981 3.831 1.00 80.12 280 ILE A O 1
ATOM 2190 N N . ARG A 1 281 ? -12.023 30.104 3.547 1.00 78.50 281 ARG A N 1
ATOM 2191 C CA . ARG A 1 281 ? -11.515 31.199 2.714 1.00 78.50 281 ARG A CA 1
ATOM 2192 C C . ARG A 1 281 ? -12.355 31.377 1.449 1.00 78.50 281 ARG A C 1
ATOM 2194 O O . ARG A 1 281 ? -12.665 32.512 1.096 1.00 78.50 281 ARG A O 1
ATOM 2201 N N . SER A 1 282 ? -12.728 30.290 0.776 1.00 78.44 282 SER A N 1
ATOM 2202 C CA . SER A 1 282 ? -13.561 30.331 -0.428 1.00 78.44 282 SER A CA 1
ATOM 2203 C C . SER A 1 282 ? -14.967 30.860 -0.137 1.00 78.44 282 SER A C 1
ATOM 2205 O O . SER A 1 282 ? -15.436 31.713 -0.889 1.00 78.44 282 SER A O 1
ATOM 2207 N N . ILE A 1 283 ? -15.593 30.434 0.967 1.00 81.06 283 ILE A N 1
ATOM 2208 C CA . ILE A 1 283 ? -16.894 30.954 1.421 1.00 81.06 283 ILE A CA 1
ATOM 2209 C C . ILE A 1 283 ? -16.797 32.457 1.701 1.00 81.06 283 ILE A C 1
ATOM 2211 O O . ILE A 1 283 ? -17.571 33.230 1.146 1.00 81.06 283 ILE A O 1
ATOM 2215 N N . LEU A 1 284 ? -15.792 32.890 2.469 1.00 75.38 284 LEU A N 1
ATOM 2216 C CA . LEU A 1 284 ? -15.585 34.307 2.782 1.00 75.38 284 LEU A CA 1
ATOM 2217 C C . LEU A 1 284 ? -15.348 35.153 1.519 1.00 75.38 284 LEU A C 1
ATOM 2219 O O . LEU A 1 284 ? -15.849 36.271 1.427 1.00 75.38 284 LEU A O 1
ATOM 2223 N N . LEU A 1 285 ? -14.611 34.637 0.530 1.00 76.88 285 LEU A N 1
ATOM 2224 C CA . LEU A 1 285 ? -14.399 35.324 -0.751 1.00 76.88 285 LEU A CA 1
ATOM 2225 C C . LEU A 1 285 ? -15.671 35.380 -1.613 1.00 76.88 285 LEU A C 1
ATOM 2227 O O . LEU A 1 285 ? -15.868 36.361 -2.330 1.00 76.88 285 LEU A O 1
ATOM 2231 N N . ALA A 1 286 ? -16.525 34.356 -1.550 1.00 74.75 286 ALA A N 1
ATOM 2232 C CA . ALA A 1 286 ? -17.793 34.309 -2.275 1.00 74.75 286 ALA A CA 1
ATOM 2233 C C . ALA A 1 286 ? -18.859 35.225 -1.646 1.00 74.75 286 ALA A C 1
ATOM 2235 O O . ALA A 1 286 ? -19.567 35.922 -2.371 1.00 74.75 286 ALA A O 1
ATOM 2236 N N . GLU A 1 287 ? -18.940 35.277 -0.313 1.00 68.19 287 GLU A N 1
ATOM 2237 C CA . GLU A 1 287 ? -19.890 36.128 0.419 1.00 68.19 287 GLU A CA 1
ATOM 2238 C C . GLU A 1 287 ? -19.497 37.615 0.397 1.00 68.19 287 GLU A C 1
ATOM 2240 O O . GLU A 1 287 ? -20.366 38.488 0.425 1.00 68.19 287 GLU A O 1
ATOM 2245 N N . HIS A 1 288 ? -18.202 37.936 0.281 1.00 55.88 288 HIS A N 1
ATOM 2246 C CA . HIS A 1 288 ? -17.698 39.314 0.326 1.00 55.88 288 HIS A CA 1
ATOM 2247 C C . HIS A 1 288 ? -17.245 39.892 -1.025 1.00 55.88 288 HIS A C 1
ATOM 2249 O O . HIS A 1 288 ? -16.355 40.748 -1.052 1.00 55.88 288 HIS A O 1
ATOM 2255 N N . GLN A 1 289 ? -17.915 39.557 -2.137 1.00 50.69 289 GLN A N 1
ATOM 2256 C CA . GLN A 1 289 ? -17.689 40.208 -3.447 1.00 50.69 289 GLN A CA 1
ATOM 2257 C C . GLN A 1 289 ? -17.810 41.756 -3.444 1.00 50.69 289 GLN A C 1
ATOM 2259 O O . GLN A 1 289 ? -17.492 42.388 -4.447 1.00 50.69 289 GLN A O 1
ATOM 2264 N N . TRP A 1 290 ? -18.210 42.386 -2.330 1.00 45.09 290 TRP A N 1
ATOM 2265 C CA . TRP A 1 290 ? -18.399 43.836 -2.203 1.00 45.09 290 TRP A CA 1
ATOM 2266 C C . TRP A 1 290 ? -17.518 44.558 -1.167 1.00 45.09 290 TRP A C 1
ATOM 2268 O O . TRP A 1 290 ? -17.690 45.763 -0.994 1.00 45.09 290 TRP A O 1
ATOM 2278 N N . ILE A 1 291 ? -16.572 43.900 -0.478 1.00 48.34 291 ILE A N 1
ATOM 2279 C CA . ILE A 1 291 ? -15.756 44.586 0.554 1.00 48.34 291 ILE A CA 1
ATOM 2280 C C . ILE A 1 291 ? -14.286 44.154 0.543 1.00 48.34 291 ILE A C 1
ATOM 2282 O O . ILE A 1 291 ? -13.762 43.754 1.572 1.00 48.34 291 ILE A O 1
ATOM 2286 N N . PHE A 1 292 ? -13.563 44.245 -0.576 1.00 44.78 292 PHE A N 1
ATOM 2287 C CA . PHE A 1 292 ? -12.100 44.094 -0.511 1.00 44.78 292 PHE A CA 1
ATOM 2288 C C . PHE A 1 292 ? -11.343 45.050 -1.434 1.00 44.78 292 PHE A C 1
ATOM 2290 O O . PHE A 1 292 ? -10.669 44.658 -2.380 1.00 44.78 292 PHE A O 1
ATOM 2297 N N . SER A 1 293 ? -11.347 46.325 -1.047 1.00 40.06 293 SER A N 1
ATOM 2298 C CA . SER A 1 293 ? -10.140 47.151 -1.114 1.00 40.06 293 SER A CA 1
ATOM 2299 C C . SER A 1 293 ? -9.597 47.335 0.312 1.00 40.06 293 SER A C 1
ATOM 2301 O O . SER A 1 293 ? -9.986 48.263 1.013 1.00 40.06 293 SER A O 1
ATOM 2303 N N . GLY A 1 294 ? -8.712 46.436 0.759 1.00 48.94 294 GLY A N 1
ATOM 2304 C CA . GLY A 1 294 ? -7.756 46.757 1.832 1.00 48.94 294 GLY A CA 1
ATOM 2305 C C . GLY A 1 294 ? -8.092 46.379 3.280 1.00 48.94 294 GLY A C 1
ATOM 2306 O O . GLY A 1 294 ? -7.932 47.210 4.167 1.00 48.94 294 GLY A O 1
ATOM 2307 N N . SER A 1 295 ? -8.443 45.126 3.579 1.00 50.06 295 SER A N 1
ATOM 2308 C CA . SER A 1 295 ? -8.434 44.646 4.972 1.00 50.06 295 SER A CA 1
ATOM 2309 C C . SER A 1 295 ? -7.207 43.764 5.239 1.00 50.06 295 SER A C 1
ATOM 2311 O O . SER A 1 295 ? -7.151 42.591 4.871 1.00 50.06 295 SER A O 1
ATOM 2313 N N . ALA A 1 296 ? -6.208 44.357 5.902 1.00 53.72 296 ALA A N 1
ATOM 2314 C CA . ALA A 1 296 ? -4.982 43.703 6.367 1.00 53.72 296 ALA A CA 1
ATOM 2315 C C . ALA A 1 296 ? -5.245 42.562 7.372 1.00 53.72 296 ALA A C 1
ATOM 2317 O O . ALA A 1 296 ? -4.385 41.709 7.568 1.00 53.72 296 ALA A O 1
ATOM 2318 N N . ALA A 1 297 ? -6.434 42.511 7.983 1.00 49.16 297 ALA A N 1
ATOM 2319 C CA . ALA A 1 297 ? -6.783 41.536 9.014 1.00 49.16 297 ALA A CA 1
ATOM 2320 C C . ALA A 1 297 ? -6.893 40.101 8.472 1.00 49.16 297 ALA A C 1
ATOM 2322 O O . ALA A 1 297 ? -6.424 39.170 9.125 1.00 49.16 297 ALA A O 1
ATOM 2323 N N . LEU A 1 298 ? -7.434 39.912 7.259 1.00 51.00 298 LEU A N 1
ATOM 2324 C CA . LEU A 1 298 ? -7.550 38.576 6.661 1.00 51.00 298 LEU A CA 1
ATOM 2325 C C . LEU A 1 298 ? -6.183 38.041 6.209 1.00 51.00 298 LEU A C 1
ATOM 2327 O O . LEU A 1 298 ? -5.864 36.878 6.441 1.00 51.00 298 LEU A O 1
ATOM 2331 N N . GLN A 1 299 ? -5.339 38.909 5.635 1.00 53.47 299 GLN A N 1
ATOM 2332 C CA . GLN A 1 299 ? -3.944 38.573 5.334 1.00 53.47 299 GLN A CA 1
ATOM 2333 C C . GLN A 1 299 ? -3.172 38.212 6.606 1.00 53.47 299 GLN A C 1
ATOM 2335 O O . GLN A 1 299 ? -2.419 37.245 6.595 1.00 53.47 299 GLN A O 1
ATOM 2340 N N . TYR A 1 300 ? -3.390 38.936 7.707 1.00 54.06 300 TYR A N 1
ATOM 2341 C CA . TYR A 1 300 ? -2.732 38.671 8.986 1.00 54.06 300 TYR A CA 1
ATOM 2342 C C . TYR A 1 300 ? -3.160 37.328 9.598 1.00 54.06 300 TYR A C 1
ATOM 2344 O O . TYR A 1 300 ? -2.317 36.592 10.106 1.00 54.06 300 TYR A O 1
ATOM 2352 N N . MET A 1 301 ? -4.445 36.967 9.505 1.00 52.94 301 MET A N 1
ATOM 2353 C CA . MET A 1 301 ? -4.951 35.684 10.007 1.00 52.94 301 MET A CA 1
ATOM 2354 C C . MET A 1 301 ? -4.420 34.500 9.187 1.00 52.94 301 MET A C 1
ATOM 2356 O O . MET A 1 301 ? -3.914 33.541 9.762 1.00 52.94 301 MET A O 1
ATOM 2360 N N . VAL A 1 302 ? -4.451 34.597 7.852 1.00 52.62 302 VAL A N 1
ATOM 2361 C CA . VAL A 1 302 ? -3.925 33.551 6.956 1.00 52.62 302 VAL A CA 1
ATOM 2362 C C . VAL A 1 302 ? -2.406 33.398 7.118 1.00 52.62 302 VAL A C 1
ATOM 2364 O O . VAL A 1 302 ? -1.915 32.280 7.247 1.00 52.62 302 VAL A O 1
ATOM 2367 N N . LEU A 1 303 ? -1.657 34.505 7.200 1.00 51.59 303 LEU A N 1
ATOM 2368 C CA . LEU A 1 303 ? -0.201 34.473 7.393 1.00 51.59 303 LEU A CA 1
ATOM 2369 C C . LEU A 1 303 ? 0.213 33.920 8.762 1.00 51.59 303 LEU A C 1
ATOM 2371 O O . LEU A 1 303 ? 1.242 33.253 8.848 1.00 51.59 303 LEU A O 1
ATOM 2375 N N . ASN A 1 304 ? -0.555 34.180 9.823 1.00 49.72 304 ASN A N 1
ATOM 2376 C CA . ASN A 1 304 ? -0.229 33.668 11.155 1.00 49.72 304 ASN A CA 1
ATOM 2377 C C . ASN A 1 304 ? -0.580 32.189 11.317 1.00 49.72 304 ASN A C 1
ATOM 2379 O O . ASN A 1 304 ? 0.194 31.465 11.937 1.00 49.72 304 ASN A O 1
ATOM 2383 N N . VAL A 1 305 ? -1.669 31.712 10.706 1.00 50.00 305 VAL A N 1
ATOM 2384 C CA . VAL A 1 305 ? -1.985 30.275 10.696 1.00 50.00 305 VAL A CA 1
ATOM 2385 C C . VAL A 1 305 ? -0.949 29.501 9.874 1.00 50.00 305 VAL A C 1
ATOM 2387 O O . VAL A 1 305 ? -0.448 28.488 10.350 1.00 50.00 305 VAL A O 1
ATOM 2390 N N . SER A 1 306 ? -0.508 30.015 8.719 1.00 42.97 306 SER A N 1
ATOM 2391 C CA . SER A 1 306 ? 0.588 29.399 7.948 1.00 42.97 306 SER A CA 1
ATOM 2392 C C . SER A 1 306 ? 1.954 29.422 8.650 1.00 42.97 306 SER A C 1
ATOM 2394 O O . SER A 1 306 ? 2.828 28.656 8.263 1.00 42.97 306 SER A O 1
ATOM 2396 N N . ARG A 1 307 ? 2.171 30.288 9.651 1.00 40.94 307 ARG A N 1
ATOM 2397 C CA . ARG A 1 307 ? 3.420 30.352 10.439 1.00 40.94 307 ARG A CA 1
ATOM 2398 C C . ARG A 1 307 ? 3.395 29.505 11.717 1.00 40.94 307 ARG A C 1
ATOM 2400 O O . ARG A 1 307 ? 4.442 29.349 12.335 1.00 40.94 307 ARG A O 1
ATOM 2407 N N . MET A 1 308 ? 2.228 29.002 12.126 1.00 37.75 308 MET A N 1
ATOM 2408 C CA . MET A 1 308 ? 2.053 28.175 13.331 1.00 37.75 308 MET A CA 1
ATOM 2409 C C . MET A 1 308 ? 2.027 26.659 13.053 1.00 37.75 308 MET A C 1
ATOM 2411 O O . MET A 1 308 ? 1.984 25.886 14.008 1.00 37.75 308 MET A O 1
ATOM 2415 N N . ILE A 1 309 ? 2.050 26.235 11.783 1.00 42.06 309 ILE A N 1
ATOM 2416 C CA . ILE A 1 309 ? 2.064 24.826 11.329 1.00 42.06 309 ILE A CA 1
ATOM 2417 C C . ILE A 1 309 ? 3.482 24.434 10.906 1.00 42.06 309 ILE A C 1
ATOM 2419 O O . ILE A 1 309 ? 3.878 23.273 11.185 1.00 42.06 309 ILE A O 1
#

pLDDT: mean 87.49, std 14.93, range [35.62, 98.56]